Protein AF-A0A917RTL7-F1 (afdb_monomer)

Radius of gyration: 17.61 Å; Cα contacts (8 Å, |Δi|>4): 617; chains: 1; bounding box: 47×46×52 Å

Sequence (247 aa):
MTESRIKNHADDENEIHDLAEFRDAGHNVVTPVARFAPEVAGIVVDAFTQIVRTAKAARAANTPDAEGIVRAQTFEEGDVYLLETPFEGFFADRYLMDFYDAAERGICSRMHLHTGLRFVRMMTGPDTHIRVGALSPFIVTDIPGVTPFRPALFTDDLPDTPPGVHRTRYNLIVPPCSFVDMQIPRGVSHQFNAVGPNAVIDSVHPEESLEILREGMAGYKMMAQTVFLARELPDAATCTDLVPGDS

Nearest PDB structures (foldseek):
  3kmh-assembly1_B  TM=4.799E-01  e=2.554E-05  Escherichia coli O157:H7
  3kmh-assembly1_A  TM=4.722E-01  e=3.052E-05  Escherichia coli O157:H7
  5rab-assembly2_B  TM=4.054E-01  e=1.938E+00  Homo sapiens
  6i50-assembly1_A  TM=2.072E-01  e=3.069E-01  Spodoptera frugiperda
  3nru-assembly12_L  TM=1.816E-01  e=3.069E-01  Homo sapiens

Structure (mmCIF, N/CA/C/O backbone):
data_AF-A0A917RTL7-F1
#
_entry.id   AF-A0A917RTL7-F1
#
loop_
_atom_site.group_PDB
_atom_site.id
_atom_site.type_symbol
_atom_site.label_atom_id
_atom_site.label_alt_id
_atom_site.label_comp_id
_atom_site.label_asym_id
_atom_site.label_entity_id
_atom_site.label_seq_id
_atom_site.pdbx_PDB_ins_code
_atom_site.Cartn_x
_atom_site.Cartn_y
_atom_site.Cartn_z
_atom_site.occupancy
_atom_site.B_iso_or_equiv
_atom_site.auth_seq_id
_atom_site.auth_comp_id
_atom_site.auth_asym_id
_atom_site.auth_atom_id
_atom_site.pdbx_PDB_model_num
ATOM 1 N N . MET A 1 1 ? 28.006 5.591 11.929 1.00 40.00 1 MET A N 1
ATOM 2 C CA . MET A 1 1 ? 27.755 6.278 10.647 1.00 40.00 1 MET A CA 1
ATOM 3 C C . MET A 1 1 ? 26.315 6.737 10.703 1.00 40.00 1 MET A C 1
ATOM 5 O O . MET A 1 1 ? 25.461 5.890 10.910 1.00 40.00 1 MET A O 1
ATOM 9 N N . THR A 1 2 ? 26.046 8.040 10.668 1.00 49.91 2 THR A N 1
ATOM 10 C CA . THR A 1 2 ? 24.675 8.537 10.495 1.00 49.91 2 THR A CA 1
ATOM 11 C C . THR A 1 2 ? 24.230 8.134 9.097 1.00 49.91 2 THR A C 1
ATOM 13 O O . THR A 1 2 ? 24.882 8.519 8.128 1.00 49.91 2 THR A O 1
ATOM 16 N N . GLU A 1 3 ? 23.201 7.294 8.997 1.00 63.03 3 GLU A N 1
ATOM 17 C CA . GLU A 1 3 ? 22.600 6.959 7.706 1.00 63.03 3 GLU A CA 1
ATOM 18 C C . GLU A 1 3 ? 22.181 8.240 6.978 1.00 63.03 3 GLU A C 1
ATOM 20 O O . GLU A 1 3 ? 21.731 9.200 7.607 1.00 63.03 3 GLU A O 1
ATOM 25 N N . SER A 1 4 ? 22.354 8.272 5.656 1.00 77.94 4 SER A N 1
ATOM 26 C CA . SER A 1 4 ? 21.949 9.418 4.847 1.00 77.94 4 SER A CA 1
ATOM 27 C C . SER A 1 4 ? 20.430 9.581 4.864 1.00 77.94 4 SER A C 1
ATOM 29 O O . SER A 1 4 ? 19.686 8.593 4.847 1.00 77.94 4 SER A O 1
ATOM 31 N N . ARG A 1 5 ? 19.983 10.840 4.873 1.00 86.56 5 ARG A N 1
ATOM 32 C CA . ARG A 1 5 ? 18.583 11.209 4.645 1.00 86.56 5 ARG A CA 1
ATOM 33 C C . ARG A 1 5 ? 18.119 10.712 3.285 1.00 86.56 5 ARG A C 1
ATOM 35 O O . ARG A 1 5 ? 18.918 10.662 2.349 1.00 86.56 5 ARG A O 1
ATOM 42 N N . ILE A 1 6 ? 16.850 10.335 3.210 1.00 90.19 6 ILE A N 1
ATOM 43 C CA . ILE A 1 6 ? 16.200 10.028 1.936 1.00 90.19 6 ILE A CA 1
ATOM 44 C C . ILE A 1 6 ? 15.575 11.305 1.376 1.00 90.19 6 ILE A C 1
ATOM 46 O O . ILE A 1 6 ? 15.705 11.554 0.184 1.00 90.19 6 ILE A O 1
ATOM 50 N N . LYS A 1 7 ? 14.955 12.148 2.207 1.00 91.25 7 LYS A N 1
ATOM 51 C CA . LYS A 1 7 ? 14.356 13.395 1.721 1.00 91.25 7 LYS A CA 1
ATOM 52 C C . LYS A 1 7 ? 15.401 14.475 1.503 1.00 91.25 7 LYS A C 1
ATOM 54 O O . LYS A 1 7 ? 16.294 14.683 2.330 1.00 91.25 7 LYS A O 1
ATOM 59 N N . ASN A 1 8 ? 15.229 15.218 0.419 1.00 90.69 8 ASN A N 1
ATOM 60 C CA . ASN A 1 8 ? 15.932 16.468 0.167 1.00 90.69 8 ASN A CA 1
ATOM 61 C C . ASN A 1 8 ? 15.346 17.595 1.028 1.00 90.69 8 ASN A C 1
ATOM 63 O O . ASN A 1 8 ? 16.092 18.429 1.552 1.00 90.69 8 ASN A O 1
ATOM 67 N N . HIS A 1 9 ? 14.024 17.586 1.224 1.00 89.50 9 HIS A N 1
ATOM 68 C CA . HIS A 1 9 ? 13.299 18.568 2.024 1.00 89.50 9 HIS A CA 1
ATOM 69 C C . HIS A 1 9 ? 12.369 17.856 3.009 1.00 89.50 9 HIS A C 1
ATOM 71 O O . HIS A 1 9 ? 11.433 17.168 2.623 1.00 89.50 9 HIS A O 1
ATOM 77 N N . ALA A 1 10 ? 12.641 18.018 4.306 1.00 87.25 10 ALA A N 1
ATOM 78 C CA . ALA A 1 10 ? 12.046 17.189 5.355 1.00 87.25 10 ALA A CA 1
ATOM 79 C C . ALA A 1 10 ? 10.506 17.175 5.360 1.00 87.25 10 ALA A C 1
ATOM 81 O O . ALA A 1 10 ? 9.906 16.131 5.585 1.00 87.25 10 ALA A O 1
ATOM 82 N N . ASP A 1 11 ? 9.876 18.317 5.088 1.00 87.69 11 ASP A N 1
ATOM 83 C CA . ASP A 1 11 ? 8.422 18.490 5.159 1.00 87.69 11 ASP A CA 1
ATOM 84 C C . ASP A 1 11 ? 7.710 18.418 3.795 1.00 87.69 11 ASP A C 1
ATOM 86 O O . ASP A 1 11 ? 6.505 18.662 3.735 1.00 87.69 11 ASP A O 1
ATOM 90 N N . ASP A 1 12 ? 8.411 18.104 2.700 1.00 89.56 12 ASP A N 1
ATOM 91 C CA . ASP A 1 12 ? 7.802 18.076 1.365 1.00 89.56 12 ASP A CA 1
ATOM 92 C C . ASP A 1 12 ? 6.857 16.875 1.216 1.00 89.56 12 ASP A C 1
ATOM 94 O O . ASP A 1 12 ? 7.289 15.733 1.085 1.00 89.56 12 ASP A O 1
ATOM 98 N N . GLU A 1 13 ? 5.550 17.120 1.169 1.00 86.06 13 GLU A N 1
ATOM 99 C CA . GLU A 1 13 ? 4.525 16.067 1.038 1.00 86.06 13 GLU A CA 1
ATOM 100 C C . GLU A 1 13 ? 4.461 15.439 -0.366 1.00 86.06 13 GLU A C 1
ATOM 102 O O . GLU A 1 13 ? 3.814 14.416 -0.565 1.00 86.06 13 GLU A O 1
ATOM 107 N N . ASN A 1 14 ? 5.135 16.043 -1.350 1.00 89.81 14 ASN A N 1
ATOM 108 C CA . ASN A 1 14 ? 5.137 15.599 -2.745 1.00 89.81 14 ASN A CA 1
ATOM 109 C C . ASN A 1 14 ? 6.550 15.606 -3.353 1.00 89.81 14 ASN A C 1
ATOM 111 O O . ASN A 1 14 ? 6.747 16.024 -4.495 1.00 89.81 14 ASN A O 1
ATOM 115 N N . GLU A 1 15 ? 7.551 15.192 -2.572 1.00 92.81 15 GLU A N 1
ATOM 116 C CA . GLU A 1 15 ? 8.924 15.061 -3.065 1.00 92.81 15 GLU A CA 1
ATOM 117 C C . GLU A 1 15 ? 9.009 13.951 -4.123 1.00 92.81 15 GLU A C 1
ATOM 119 O O . GLU A 1 15 ? 8.470 12.860 -3.934 1.00 92.81 15 GLU A O 1
ATOM 124 N N . ILE A 1 16 ? 9.695 14.227 -5.235 1.00 93.06 16 ILE A N 1
ATOM 125 C CA . ILE A 1 16 ? 9.867 13.285 -6.345 1.00 93.06 16 ILE A CA 1
ATOM 126 C C . ILE A 1 16 ? 11.359 13.047 -6.559 1.00 93.06 16 ILE A C 1
ATOM 128 O O . ILE A 1 16 ? 12.117 13.994 -6.777 1.00 93.06 16 ILE A O 1
ATOM 132 N N . HIS A 1 17 ? 11.779 11.786 -6.519 1.00 93.31 17 HIS A N 1
ATOM 133 C CA . HIS A 1 17 ? 13.147 11.377 -6.839 1.00 93.31 17 HIS A CA 1
ATOM 134 C C . HIS A 1 17 ? 13.286 10.982 -8.304 1.00 93.31 17 HIS A C 1
ATOM 136 O O 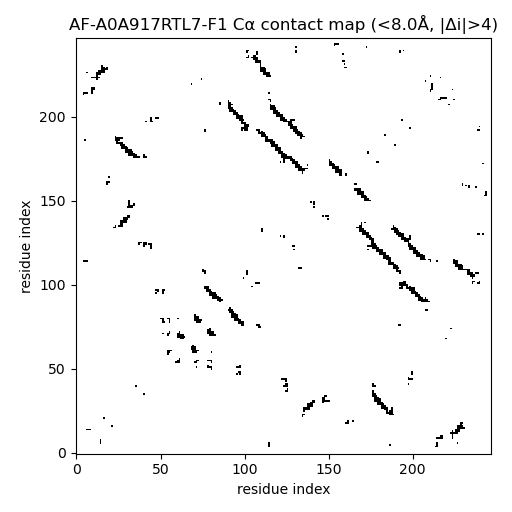. HIS A 1 17 ? 12.317 10.604 -8.964 1.00 93.31 17 HIS A O 1
ATOM 142 N N . ASP A 1 18 ? 14.514 11.066 -8.818 1.00 91.44 18 ASP A N 1
ATOM 143 C CA . ASP A 1 18 ? 14.805 10.636 -10.181 1.00 91.44 18 ASP A CA 1
ATOM 144 C C . ASP A 1 18 ? 14.734 9.109 -10.296 1.00 91.44 18 ASP A C 1
ATOM 146 O O . ASP A 1 18 ? 15.606 8.372 -9.828 1.00 91.44 18 ASP A O 1
ATOM 150 N N . LEU A 1 19 ? 13.692 8.640 -10.977 1.00 92.38 19 LEU A N 1
ATOM 151 C CA . LEU A 1 19 ? 13.470 7.236 -11.286 1.00 92.38 19 LEU A CA 1
ATOM 152 C C . LEU A 1 19 ? 14.636 6.597 -12.053 1.00 92.38 19 LEU A C 1
ATOM 154 O O . LEU A 1 19 ? 14.889 5.402 -11.884 1.00 92.38 19 LEU A O 1
ATOM 158 N N . ALA A 1 20 ? 15.344 7.353 -12.898 1.00 91.19 20 ALA A N 1
ATOM 159 C CA . ALA A 1 20 ? 16.443 6.827 -13.702 1.00 91.19 20 ALA A CA 1
ATOM 160 C C . ALA A 1 20 ? 17.616 6.364 -12.824 1.00 91.19 20 ALA A C 1
ATOM 162 O O . ALA A 1 20 ? 18.215 5.317 -13.087 1.00 91.19 20 ALA A O 1
ATOM 163 N N . GLU A 1 21 ? 17.900 7.102 -11.753 1.00 90.25 21 GLU A N 1
ATOM 164 C CA . GLU A 1 21 ? 19.038 6.860 -10.864 1.00 90.25 21 GLU A CA 1
ATOM 165 C C . GLU A 1 21 ? 18.664 6.071 -9.606 1.00 90.25 21 GLU A C 1
ATOM 167 O O . GLU A 1 21 ? 19.512 5.371 -9.045 1.00 90.25 21 GLU A O 1
ATOM 172 N N . PHE A 1 22 ? 17.397 6.129 -9.186 1.00 93.19 22 PHE A N 1
ATOM 173 C CA . PHE A 1 22 ? 16.922 5.464 -7.978 1.00 93.19 22 PHE A CA 1
ATOM 174 C C . PHE A 1 22 ? 17.163 3.948 -8.016 1.00 93.19 22 PHE A C 1
ATOM 176 O O . PHE A 1 22 ? 17.064 3.309 -9.065 1.00 93.19 22 PHE A O 1
ATOM 183 N N . ARG A 1 23 ? 17.453 3.343 -6.863 1.00 93.25 23 ARG A N 1
ATOM 184 C CA . ARG A 1 23 ? 17.536 1.889 -6.685 1.00 93.25 23 ARG A CA 1
ATOM 185 C C . ARG A 1 23 ? 16.991 1.525 -5.316 1.00 93.25 23 ARG A C 1
ATOM 187 O O . ARG A 1 23 ? 17.353 2.169 -4.336 1.00 93.25 23 ARG A O 1
ATOM 194 N N . ASP A 1 24 ? 16.195 0.462 -5.260 1.00 95.56 24 ASP A N 1
ATOM 195 C CA . ASP A 1 24 ? 15.748 -0.087 -3.984 1.00 95.56 24 ASP A CA 1
ATOM 196 C C . ASP A 1 24 ? 16.951 -0.492 -3.126 1.00 95.56 24 ASP A C 1
ATOM 198 O O . ASP A 1 24 ? 17.893 -1.131 -3.604 1.00 95.56 24 ASP A O 1
ATOM 202 N N . ALA A 1 25 ? 16.896 -0.155 -1.837 1.00 91.00 25 ALA A N 1
ATOM 203 C CA . ALA A 1 25 ? 17.913 -0.548 -0.860 1.00 91.00 25 ALA A CA 1
ATOM 204 C C . ALA A 1 25 ? 17.816 -2.030 -0.435 1.00 91.00 25 ALA A C 1
ATOM 206 O O . ALA A 1 25 ? 18.662 -2.525 0.310 1.00 91.00 25 ALA A O 1
ATOM 207 N N . GLY A 1 26 ? 16.782 -2.741 -0.887 1.00 95.12 26 GLY A N 1
ATOM 208 C CA . GLY A 1 26 ? 16.482 -4.111 -0.497 1.00 95.12 26 GLY A CA 1
ATOM 209 C C . GLY A 1 26 ? 15.298 -4.670 -1.275 1.00 95.12 26 GLY A C 1
ATOM 210 O O . GLY A 1 26 ? 15.042 -4.261 -2.402 1.00 95.12 26 GLY A O 1
ATOM 211 N N . HIS A 1 27 ? 14.586 -5.610 -0.660 1.00 98.12 27 HIS A N 1
ATOM 212 C CA . HIS A 1 27 ? 13.445 -6.288 -1.265 1.00 98.12 27 HIS A CA 1
ATOM 213 C C . HIS A 1 27 ? 12.261 -6.281 -0.309 1.00 98.12 27 HIS A C 1
ATOM 215 O O . HIS A 1 27 ? 12.422 -6.494 0.894 1.00 98.12 27 HIS A O 1
ATOM 221 N N . ASN A 1 28 ? 11.067 -6.112 -0.865 1.00 98.44 28 ASN A N 1
ATOM 222 C CA . ASN A 1 28 ? 9.826 -6.328 -0.137 1.00 98.44 28 ASN A CA 1
ATOM 223 C C . ASN A 1 28 ? 9.672 -7.814 0.215 1.00 98.44 28 ASN A C 1
ATOM 225 O O . ASN A 1 28 ? 9.870 -8.681 -0.644 1.00 98.44 28 ASN A O 1
ATOM 229 N N . VAL A 1 29 ? 9.299 -8.110 1.462 1.00 98.50 29 VAL A N 1
ATOM 230 C CA . VAL A 1 29 ? 9.086 -9.486 1.940 1.00 98.50 29 VAL A CA 1
ATOM 231 C C . VAL A 1 29 ? 7.601 -9.718 2.160 1.00 98.50 29 VAL A C 1
ATOM 233 O O . VAL A 1 29 ? 6.975 -8.995 2.929 1.00 98.50 29 VAL A O 1
ATOM 236 N N . VAL A 1 30 ? 7.041 -10.734 1.510 1.00 98.62 30 VAL A N 1
ATOM 237 C CA . VAL A 1 30 ? 5.597 -10.975 1.452 1.00 98.62 30 VAL A CA 1
ATOM 238 C C . VAL A 1 30 ? 5.254 -12.351 2.004 1.00 98.62 30 VAL A C 1
ATOM 240 O O . VAL A 1 30 ? 5.842 -13.352 1.602 1.00 98.62 30 VAL A O 1
ATOM 243 N N . THR A 1 31 ? 4.275 -12.408 2.904 1.00 98.56 31 THR A N 1
ATOM 244 C CA . THR A 1 31 ? 3.776 -13.644 3.515 1.00 98.56 31 THR A CA 1
ATOM 245 C C . THR A 1 31 ? 2.280 -13.797 3.227 1.00 98.56 31 THR A C 1
ATOM 247 O O . THR A 1 31 ? 1.484 -12.990 3.704 1.00 98.56 31 THR A O 1
ATOM 250 N N . PRO A 1 32 ? 1.853 -14.819 2.467 1.00 97.81 32 PRO A N 1
ATOM 251 C CA . PRO A 1 32 ? 0.441 -15.156 2.321 1.00 97.81 32 PRO A CA 1
ATOM 252 C C . PRO A 1 32 ? -0.070 -15.759 3.635 1.00 97.81 32 PRO A C 1
ATOM 254 O O . PRO A 1 32 ? 0.403 -16.809 4.064 1.00 97.81 32 PRO A O 1
ATOM 257 N N . VAL A 1 33 ? -1.010 -15.086 4.300 1.00 98.00 33 VAL A N 1
ATOM 258 C CA . VAL A 1 33 ? -1.412 -15.420 5.679 1.00 98.00 33 VAL A CA 1
ATOM 259 C C . VAL A 1 33 ? -2.671 -16.266 5.713 1.00 98.00 33 VAL 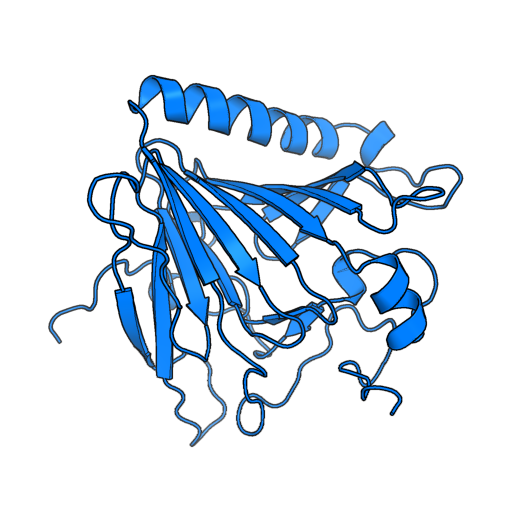A C 1
ATOM 261 O O . VAL A 1 33 ? -2.724 -17.274 6.414 1.00 98.00 33 VAL A O 1
ATOM 264 N N . ALA A 1 34 ? -3.704 -15.855 4.980 1.00 97.62 34 ALA A N 1
ATOM 265 C CA . ALA A 1 34 ? -5.011 -16.490 5.077 1.00 97.62 34 ALA A CA 1
ATOM 266 C C . ALA A 1 34 ? -5.807 -16.366 3.782 1.00 97.62 34 ALA A C 1
ATOM 268 O O . ALA A 1 34 ? -5.685 -15.384 3.053 1.00 97.62 34 ALA A O 1
ATOM 269 N N . ARG A 1 35 ? -6.665 -17.357 3.532 1.00 97.56 35 ARG A N 1
ATOM 270 C CA . ARG A 1 35 ? -7.698 -17.312 2.499 1.00 97.56 35 ARG A CA 1
ATOM 271 C C . ARG A 1 35 ? -9.024 -17.710 3.124 1.00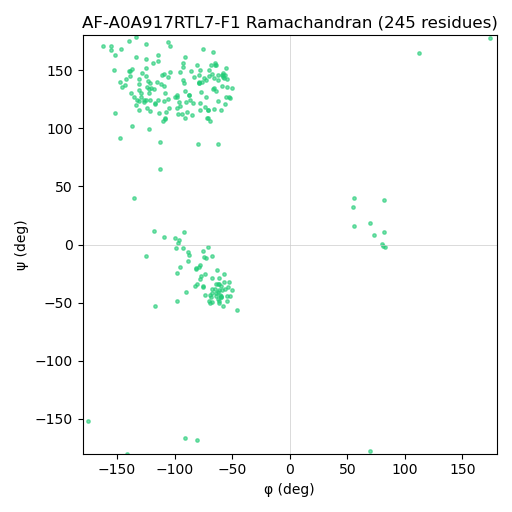 97.56 35 ARG A C 1
ATOM 273 O O . ARG A 1 35 ? -9.097 -18.721 3.820 1.00 97.56 35 ARG A O 1
ATOM 280 N N . PHE A 1 36 ? -10.052 -16.913 2.886 1.00 98.19 36 PHE A N 1
ATOM 281 C CA . PHE A 1 36 ? -11.349 -17.054 3.532 1.00 98.19 36 PHE A CA 1
ATOM 282 C C . PHE A 1 36 ? -12.431 -17.435 2.528 1.00 98.19 36 PHE A C 1
ATOM 284 O O . PHE A 1 36 ? -12.288 -17.257 1.317 1.00 98.19 36 PHE A O 1
ATOM 291 N N . ALA A 1 37 ? -13.550 -17.931 3.055 1.00 98.31 37 ALA A N 1
ATOM 292 C CA . ALA A 1 37 ? -14.788 -17.957 2.292 1.00 98.31 37 ALA A CA 1
ATOM 293 C C . ALA A 1 37 ? -15.212 -16.511 1.946 1.00 98.31 37 ALA A C 1
ATOM 295 O O . ALA A 1 37 ? -15.008 -15.622 2.778 1.00 98.31 37 ALA A O 1
ATOM 296 N N . PRO A 1 38 ? -15.825 -16.268 0.770 1.00 98.38 38 PRO A N 1
ATOM 297 C CA . PRO A 1 38 ? -16.203 -14.922 0.332 1.00 98.38 38 PRO A CA 1
ATOM 298 C C . PRO A 1 38 ? -17.025 -14.124 1.349 1.00 98.38 38 PRO A C 1
ATOM 300 O O . PRO A 1 38 ? -16.711 -12.969 1.610 1.00 98.38 38 PRO A O 1
ATOM 303 N N . GLU A 1 39 ? -18.017 -14.755 1.979 1.00 98.25 39 GLU A N 1
ATOM 304 C CA . GLU A 1 39 ? -18.860 -14.117 2.999 1.00 98.25 39 GLU A CA 1
ATOM 305 C C . GLU A 1 39 ? -18.044 -13.628 4.205 1.00 98.25 39 GLU A C 1
ATOM 307 O O . GLU A 1 39 ? -18.219 -12.504 4.665 1.00 98.25 39 GLU A O 1
ATOM 312 N N . VAL A 1 40 ? -17.096 -14.442 4.679 1.00 98.50 40 VAL A N 1
ATOM 313 C CA . VAL A 1 40 ? -16.233 -14.084 5.813 1.00 98.50 40 VAL A CA 1
ATOM 314 C C . VAL A 1 40 ? -15.285 -12.951 5.431 1.00 98.50 40 VAL A C 1
ATOM 316 O O . VAL A 1 40 ? -15.135 -12.004 6.198 1.00 98.50 40 VAL A O 1
ATOM 319 N N . ALA A 1 41 ? -14.664 -13.029 4.250 1.00 98.44 41 ALA A N 1
ATOM 320 C CA . ALA A 1 41 ? -13.783 -11.969 3.767 1.00 98.44 41 ALA A CA 1
ATOM 321 C C . ALA A 1 41 ? -14.528 -10.634 3.642 1.00 98.44 41 ALA A C 1
ATOM 323 O O . ALA A 1 41 ? -14.021 -9.618 4.110 1.00 98.44 41 ALA A O 1
ATOM 324 N N . GLY A 1 42 ? -15.737 -10.659 3.069 1.00 98.38 42 GLY A N 1
ATOM 325 C CA . GLY A 1 42 ? -16.600 -9.486 2.936 1.00 98.38 42 GLY A CA 1
ATOM 326 C C . GLY A 1 42 ? -16.908 -8.858 4.291 1.00 98.38 42 GLY A C 1
ATOM 327 O O . GLY A 1 42 ? -16.582 -7.699 4.499 1.00 98.38 42 GLY A O 1
ATOM 328 N N . ILE A 1 43 ? -17.404 -9.644 5.255 1.00 98.50 43 ILE A N 1
ATOM 329 C CA . ILE A 1 43 ? -17.714 -9.149 6.609 1.00 98.50 43 ILE A CA 1
ATOM 330 C C . ILE A 1 43 ? -16.505 -8.471 7.260 1.00 98.50 43 ILE A C 1
ATOM 332 O O . ILE A 1 43 ? -16.649 -7.424 7.891 1.00 98.50 43 ILE A O 1
ATOM 336 N N . VAL A 1 44 ? -15.317 -9.073 7.147 1.00 98.19 44 VAL A N 1
ATOM 337 C CA . VAL A 1 44 ? -14.124 -8.504 7.778 1.00 98.19 44 VAL A CA 1
ATOM 338 C C . VAL A 1 44 ? -13.710 -7.212 7.081 1.00 98.19 44 VAL A C 1
ATOM 340 O O . VAL A 1 44 ? -13.532 -6.203 7.760 1.00 98.19 44 VAL A O 1
ATOM 343 N N . VAL A 1 45 ? -13.596 -7.212 5.752 1.00 98.38 45 VAL A N 1
ATOM 344 C CA . VAL A 1 45 ? -13.217 -6.011 4.993 1.00 98.38 45 VAL A CA 1
ATOM 345 C C . VAL A 1 45 ? -14.224 -4.886 5.219 1.00 98.38 45 VAL A C 1
ATOM 347 O O . VAL A 1 45 ? -13.812 -3.776 5.543 1.00 98.38 45 VAL A O 1
ATOM 350 N N . ASP A 1 46 ? -15.524 -5.171 5.174 1.00 98.31 46 ASP A N 1
ATOM 351 C CA . ASP A 1 46 ? -16.587 -4.195 5.433 1.00 98.31 46 ASP A CA 1
ATOM 352 C C . ASP A 1 46 ? -16.478 -3.580 6.831 1.00 98.31 46 ASP A C 1
ATOM 354 O O . ASP A 1 46 ? -16.665 -2.377 7.009 1.00 98.31 46 ASP A O 1
ATOM 358 N N . ALA A 1 47 ? -16.125 -4.376 7.844 1.00 98.44 47 ALA A N 1
ATOM 359 C CA . ALA A 1 47 ? -15.953 -3.862 9.197 1.00 98.44 47 ALA A CA 1
ATOM 360 C C . ALA A 1 47 ? -14.792 -2.857 9.287 1.00 98.44 47 ALA A C 1
ATOM 362 O O . ALA A 1 47 ? -14.933 -1.817 9.934 1.00 98.44 47 ALA A O 1
ATOM 363 N N . PHE A 1 48 ? -13.660 -3.132 8.630 1.00 98.44 48 PHE A N 1
ATOM 364 C CA . PHE A 1 48 ? -12.518 -2.214 8.619 1.00 98.44 48 PHE A CA 1
ATOM 365 C C . PHE A 1 48 ? -12.765 -0.981 7.736 1.00 98.44 48 PHE A C 1
ATOM 367 O O . PHE A 1 48 ? -12.493 0.138 8.175 1.00 98.44 48 PHE A O 1
ATOM 374 N N . THR A 1 49 ? -13.329 -1.147 6.536 1.00 98.00 49 THR A N 1
ATOM 375 C CA . THR A 1 49 ? -13.669 -0.017 5.650 1.00 98.00 49 THR A CA 1
ATOM 376 C C . THR A 1 49 ? -14.693 0.907 6.308 1.00 98.00 49 THR A C 1
ATOM 378 O O . THR A 1 49 ? -14.547 2.130 6.270 1.00 98.00 49 THR A O 1
ATOM 381 N N . GLN A 1 50 ? -15.678 0.360 7.027 1.00 98.19 50 GLN A N 1
ATOM 382 C CA . GLN A 1 50 ? -16.664 1.161 7.750 1.00 98.19 50 GLN A CA 1
ATOM 383 C C . GLN A 1 50 ? -16.031 2.032 8.844 1.00 98.19 50 GLN A C 1
ATOM 385 O O . GLN A 1 50 ? -16.510 3.147 9.064 1.00 98.19 50 GLN A O 1
ATOM 390 N N . ILE A 1 51 ? -14.961 1.583 9.512 1.00 98.25 51 ILE A N 1
ATOM 391 C CA . ILE A 1 51 ? -14.226 2.415 10.482 1.00 98.25 51 ILE A CA 1
ATOM 392 C C . ILE A 1 51 ? -13.645 3.640 9.775 1.00 98.25 51 ILE A C 1
ATOM 394 O O . ILE A 1 51 ? -13.882 4.767 10.216 1.00 98.25 51 ILE A O 1
ATOM 398 N N . VAL A 1 52 ? -12.950 3.429 8.656 1.00 98.38 52 VAL A N 1
ATOM 399 C CA . VAL A 1 52 ? -12.328 4.503 7.870 1.00 98.38 52 VAL A CA 1
ATOM 400 C C . VAL A 1 52 ? -13.383 5.479 7.352 1.00 98.38 52 VAL A C 1
ATOM 402 O O . VAL A 1 52 ? -13.271 6.685 7.573 1.00 98.38 52 VAL A O 1
ATOM 405 N N . ARG A 1 53 ? -14.466 4.979 6.751 1.00 97.88 53 ARG A N 1
ATOM 406 C CA . ARG A 1 53 ? -15.565 5.811 6.231 1.00 97.88 53 ARG A CA 1
ATOM 407 C C . ARG A 1 53 ? -16.270 6.598 7.332 1.00 97.88 53 ARG A C 1
ATOM 409 O O . ARG A 1 53 ? -16.578 7.777 7.161 1.00 97.88 53 ARG A O 1
ATOM 416 N N . THR A 1 54 ? -16.496 5.972 8.488 1.00 98.38 54 THR A N 1
ATOM 417 C CA . THR A 1 54 ? -17.091 6.647 9.652 1.00 98.38 54 THR A CA 1
ATOM 418 C C . THR A 1 54 ? -16.171 7.749 10.161 1.00 98.38 54 THR A C 1
ATOM 420 O O . THR A 1 54 ? -16.639 8.859 10.416 1.00 98.38 54 THR A O 1
ATOM 423 N N . ALA A 1 55 ? -14.867 7.482 10.262 1.00 97.44 55 ALA A N 1
ATOM 424 C CA . ALA A 1 55 ? -13.884 8.495 10.621 1.00 97.44 55 ALA A CA 1
ATOM 425 C C . ALA A 1 55 ? -13.882 9.644 9.605 1.00 97.44 55 ALA A C 1
ATOM 427 O O . ALA A 1 55 ? -13.954 10.806 10.001 1.00 97.44 55 ALA A O 1
ATOM 428 N N . LYS A 1 56 ? -13.917 9.338 8.305 1.00 96.88 56 LYS A N 1
ATOM 429 C CA . LYS A 1 56 ? -13.959 10.340 7.238 1.00 96.88 56 LYS A CA 1
ATOM 430 C C . LYS A 1 56 ? -15.179 11.255 7.322 1.00 96.88 56 LYS A C 1
ATOM 432 O O . LYS A 1 56 ? -15.056 12.449 7.071 1.00 96.88 56 LYS A O 1
ATOM 437 N N . ALA A 1 57 ? -16.329 10.739 7.746 1.00 97.56 57 ALA A N 1
ATOM 438 C CA . ALA A 1 57 ? -17.539 11.535 7.957 1.00 97.56 57 ALA A CA 1
ATOM 439 C C . ALA A 1 57 ? -17.574 12.273 9.313 1.00 97.56 57 ALA A C 1
ATOM 441 O O . ALA A 1 57 ? -18.327 13.236 9.486 1.00 97.56 57 ALA A O 1
ATOM 442 N N . ALA A 1 58 ? -16.795 11.833 10.304 1.00 97.69 58 ALA A N 1
ATOM 443 C CA . ALA A 1 58 ? -16.867 12.344 11.666 1.00 97.69 58 ALA A CA 1
ATOM 444 C C . ALA A 1 58 ? -15.993 13.588 11.869 1.00 97.69 58 ALA A C 1
ATOM 446 O O . ALA A 1 58 ? -14.769 13.553 11.733 1.00 97.69 58 ALA A O 1
ATOM 447 N N . ARG A 1 59 ? -16.598 14.685 12.344 1.00 96.69 59 ARG A N 1
ATOM 448 C CA . ARG A 1 59 ? -15.859 15.905 12.724 1.00 96.69 59 ARG A CA 1
ATOM 449 C C . ARG A 1 59 ? -14.728 15.626 13.720 1.00 96.69 59 ARG A C 1
ATOM 451 O O . ARG A 1 59 ? -13.681 16.254 13.624 1.00 96.69 59 ARG A O 1
ATOM 458 N N . ALA A 1 60 ? -14.939 14.691 14.647 1.00 95.06 60 ALA A N 1
ATOM 459 C CA . ALA A 1 60 ? -13.959 14.329 15.668 1.00 95.06 60 ALA A CA 1
ATOM 460 C C . ALA A 1 60 ? -12.650 13.765 15.088 1.00 95.06 60 ALA A C 1
ATOM 462 O O . ALA A 1 60 ? -11.609 13.942 15.703 1.00 95.06 60 ALA A O 1
ATOM 463 N N . ALA A 1 61 ? -12.688 13.123 13.916 1.00 95.56 61 ALA A N 1
ATOM 464 C CA . ALA A 1 61 ? -11.491 12.599 13.259 1.00 95.56 61 ALA A CA 1
ATOM 465 C C . ALA A 1 61 ? -10.911 13.560 12.204 1.00 95.56 61 ALA A C 1
ATOM 467 O O . ALA A 1 61 ? -9.738 13.451 11.866 1.00 95.56 61 ALA A O 1
ATOM 468 N N . ASN A 1 62 ? -11.708 14.519 11.716 1.00 94.75 62 ASN A N 1
ATOM 469 C CA . ASN A 1 62 ? -11.304 15.524 10.722 1.00 94.75 62 ASN A CA 1
ATOM 470 C C . ASN A 1 62 ? -10.878 16.873 11.335 1.00 94.75 62 ASN A C 1
ATOM 472 O O . ASN A 1 62 ? -10.636 17.834 10.608 1.00 94.75 62 ASN A O 1
ATOM 476 N N . THR A 1 63 ? -10.840 16.987 12.664 1.00 93.56 63 THR A N 1
ATOM 477 C CA . THR A 1 63 ? -10.364 18.191 13.361 1.00 93.56 63 THR A CA 1
ATOM 478 C C . THR A 1 63 ? -9.053 17.852 14.067 1.00 93.56 63 THR A C 1
ATOM 480 O O . THR A 1 63 ? -8.992 16.774 14.658 1.00 93.56 63 THR A O 1
ATOM 483 N N . PRO A 1 64 ? -8.039 18.738 14.041 1.00 91.94 64 PRO A N 1
ATOM 484 C CA . PRO A 1 64 ? -6.823 18.545 14.821 1.00 91.94 64 PRO A CA 1
ATOM 485 C C . PRO A 1 64 ? -7.134 18.335 16.307 1.00 91.94 64 PRO A C 1
ATOM 487 O O . PRO A 1 64 ? -7.960 19.060 16.874 1.00 91.94 64 PRO A O 1
ATOM 490 N N . ASP A 1 65 ? -6.481 17.359 16.929 1.00 89.25 65 ASP A N 1
ATOM 491 C CA . ASP A 1 65 ? -6.543 17.147 18.375 1.00 89.25 65 ASP A CA 1
ATOM 492 C C . ASP A 1 65 ? -5.606 18.102 19.148 1.00 89.25 65 ASP A C 1
ATOM 494 O O . ASP A 1 65 ? -5.110 19.095 18.608 1.00 89.25 65 ASP A O 1
ATOM 498 N N . ALA A 1 66 ? -5.393 17.842 20.443 1.00 87.56 66 ALA A N 1
ATOM 499 C CA . ALA A 1 66 ? -4.542 18.672 21.301 1.00 87.56 66 ALA A CA 1
ATOM 500 C C . ALA A 1 66 ? -3.068 18.704 20.855 1.00 87.56 66 ALA A C 1
ATOM 502 O O . ALA A 1 66 ? -2.352 19.646 21.194 1.00 87.56 66 ALA A O 1
ATOM 503 N N . GLU A 1 67 ? -2.633 17.704 20.090 1.00 83.69 67 GLU A N 1
ATOM 504 C CA . GLU A 1 67 ? -1.288 17.589 19.525 1.00 83.69 67 GLU A CA 1
ATOM 505 C C . GLU A 1 67 ? -1.241 18.093 18.073 1.00 83.69 67 GLU A C 1
ATOM 507 O O . GLU A 1 67 ? -0.186 18.100 17.440 1.00 83.69 67 GLU A O 1
ATOM 512 N N . GLY A 1 68 ? -2.374 18.577 17.550 1.00 87.31 68 GLY A N 1
ATOM 513 C CA . GLY A 1 68 ? -2.507 19.071 16.184 1.00 87.31 68 GLY A CA 1
ATOM 514 C C . GLY A 1 68 ? -2.728 17.966 15.150 1.00 87.31 68 GLY A C 1
ATOM 515 O O . GLY A 1 68 ? -2.663 18.246 13.952 1.00 87.31 68 GLY A O 1
ATOM 516 N N . ILE A 1 69 ? -3.003 16.732 15.577 1.00 88.25 69 ILE A N 1
ATOM 517 C CA . ILE A 1 69 ? -3.083 15.570 14.692 1.00 88.25 69 ILE A CA 1
ATOM 518 C C . ILE A 1 69 ? -4.496 15.438 14.126 1.00 88.25 69 ILE A C 1
ATOM 520 O O . ILE A 1 69 ? -5.486 15.415 14.859 1.00 88.25 69 ILE A O 1
ATOM 524 N N . VAL A 1 70 ? -4.592 15.322 12.800 1.00 91.69 70 VAL A N 1
ATOM 525 C CA . VAL A 1 70 ? -5.834 14.979 12.096 1.00 91.69 70 VAL A CA 1
ATOM 526 C C . VAL A 1 70 ? -5.812 13.488 11.781 1.00 91.69 70 VAL A C 1
ATOM 528 O O . VAL A 1 70 ? -4.942 13.002 11.055 1.00 91.69 70 VAL A O 1
ATOM 531 N N . ARG A 1 71 ? -6.770 12.744 12.340 1.00 93.88 71 ARG A N 1
ATOM 532 C CA . ARG A 1 71 ? -6.785 11.279 12.240 1.00 93.88 71 ARG A CA 1
ATOM 533 C C . ARG A 1 71 ? -7.347 10.767 10.921 1.00 93.88 71 ARG A C 1
ATOM 535 O O . ARG A 1 71 ? -6.896 9.732 10.449 1.00 93.88 71 ARG A O 1
ATOM 542 N N . ALA A 1 72 ? -8.330 11.455 10.349 1.00 95.44 72 ALA A N 1
ATOM 543 C CA . ALA A 1 72 ? -8.880 11.128 9.039 1.00 95.44 72 ALA A CA 1
ATOM 544 C C . ALA A 1 72 ? -8.101 11.872 7.944 1.00 95.44 72 ALA A C 1
ATOM 546 O O . ALA A 1 72 ? -8.154 13.099 7.868 1.00 95.44 72 ALA A O 1
ATOM 547 N N . GLN A 1 73 ? -7.391 11.137 7.092 1.00 92.75 73 GLN A N 1
ATOM 548 C CA . GLN A 1 73 ? -6.551 11.678 6.016 1.00 92.75 73 GLN A CA 1
ATOM 549 C C . GLN A 1 73 ? -6.962 11.083 4.659 1.00 92.75 73 GLN A C 1
ATOM 551 O O . GLN A 1 73 ? -7.820 10.202 4.596 1.00 92.75 73 GLN A O 1
ATOM 556 N N . THR A 1 74 ? -6.397 11.599 3.568 1.00 93.38 74 THR A N 1
ATOM 557 C CA . THR A 1 74 ? -6.563 11.041 2.215 1.00 93.38 74 THR A CA 1
ATOM 558 C C . THR A 1 74 ? -5.192 10.859 1.599 1.00 93.38 74 THR A C 1
ATOM 560 O O . THR A 1 74 ? -4.393 11.795 1.587 1.00 93.38 74 THR A O 1
ATOM 563 N N . PHE A 1 75 ? -4.936 9.649 1.122 1.00 92.81 75 PHE A N 1
ATOM 564 C CA . PHE A 1 75 ? -3.736 9.267 0.390 1.00 92.81 75 PHE A CA 1
ATOM 565 C C . PHE A 1 75 ? -4.101 9.103 -1.090 1.00 92.81 75 PHE A C 1
ATOM 567 O O . PHE A 1 75 ? -5.275 9.196 -1.461 1.00 92.81 75 PHE A O 1
ATOM 574 N N . GLU A 1 76 ? -3.115 8.867 -1.957 1.00 92.06 76 GLU A N 1
ATOM 575 C CA . GLU A 1 76 ? -3.421 8.611 -3.369 1.00 92.06 76 GLU A CA 1
ATOM 576 C C . GLU A 1 76 ? -4.232 7.336 -3.537 1.00 92.06 76 GLU A C 1
ATOM 578 O O . GLU A 1 76 ? -5.088 7.276 -4.406 1.00 92.06 76 GLU A O 1
ATOM 583 N N . GLU A 1 77 ? -3.980 6.341 -2.701 1.00 93.19 77 GLU A N 1
ATOM 584 C CA . GLU A 1 77 ? -4.560 5.010 -2.732 1.00 93.19 77 GLU A CA 1
ATOM 585 C C . GLU A 1 77 ? -5.979 4.939 -2.165 1.00 93.19 77 GLU A C 1
ATOM 587 O O . GLU A 1 77 ? -6.752 4.078 -2.581 1.00 93.19 77 GLU A O 1
ATOM 592 N N . GLY A 1 78 ? -6.320 5.803 -1.208 1.00 96.06 78 GLY A N 1
ATOM 593 C CA . GLY A 1 78 ? -7.520 5.629 -0.401 1.00 96.06 78 GLY A CA 1
ATOM 594 C C . GLY A 1 78 ? -7.666 6.631 0.738 1.00 96.06 78 GLY A C 1
ATOM 595 O O . GLY A 1 78 ? -6.800 7.474 0.990 1.00 96.06 78 GLY A O 1
ATOM 596 N N . ASP A 1 79 ? -8.774 6.514 1.460 1.00 97.56 79 ASP A N 1
ATOM 597 C CA . ASP A 1 79 ? -8.980 7.250 2.704 1.00 97.56 79 ASP A CA 1
ATOM 598 C C . ASP A 1 79 ? -8.318 6.520 3.869 1.00 97.56 79 ASP A C 1
ATOM 600 O O . ASP A 1 79 ? -8.310 5.292 3.929 1.00 97.56 79 ASP A O 1
ATOM 604 N N . VAL A 1 80 ? -7.770 7.284 4.812 1.00 96.31 80 VAL A N 1
ATOM 605 C CA . VAL A 1 80 ? -6.972 6.759 5.923 1.00 96.31 80 VAL A CA 1
ATOM 606 C C . VAL A 1 80 ? -7.571 7.180 7.252 1.00 96.31 80 VAL A C 1
ATOM 608 O O . VAL A 1 80 ? -7.999 8.324 7.424 1.00 96.31 80 VAL A O 1
ATOM 611 N N . TYR A 1 81 ? -7.551 6.267 8.217 1.00 97.00 81 TYR A N 1
ATOM 612 C CA . TYR A 1 81 ? -7.805 6.566 9.616 1.00 97.00 81 TYR A CA 1
ATOM 613 C C . TYR A 1 81 ? -6.641 6.122 10.501 1.00 97.00 81 TYR A C 1
ATOM 615 O O . TYR A 1 81 ? -6.356 4.930 10.625 1.00 97.00 81 TYR A O 1
ATOM 623 N N . LEU A 1 82 ? -6.009 7.092 11.160 1.00 95.06 82 LEU A N 1
ATOM 624 C CA . LEU A 1 82 ? -4.990 6.880 12.182 1.00 95.06 82 LEU A CA 1
ATOM 625 C C . LEU A 1 82 ? -5.619 6.282 13.447 1.00 95.06 82 LEU A C 1
ATOM 627 O O . LEU A 1 82 ? -6.305 6.977 14.210 1.00 95.06 82 LEU A O 1
ATOM 631 N N . LEU A 1 83 ? -5.364 4.990 13.664 1.00 94.31 83 LEU A N 1
ATOM 632 C CA . LEU A 1 83 ? -5.817 4.260 14.843 1.00 94.31 83 LEU A CA 1
ATOM 633 C C . LEU A 1 83 ? -5.057 4.723 16.079 1.00 94.31 83 LEU A C 1
ATOM 635 O O . LEU A 1 83 ? -5.680 5.036 17.091 1.00 94.31 83 LEU A O 1
ATOM 639 N N . GLU A 1 84 ? -3.732 4.798 15.987 1.00 90.81 84 GLU A N 1
ATOM 640 C CA . GLU A 1 84 ? -2.894 5.135 17.131 1.00 90.81 84 GLU A CA 1
ATOM 641 C C . GLU A 1 84 ? -1.654 5.918 16.722 1.00 90.81 84 GLU A C 1
ATOM 643 O O . GLU A 1 84 ? -1.036 5.607 15.704 1.00 90.81 84 GLU A O 1
ATOM 648 N N . THR A 1 85 ? -1.308 6.916 17.531 1.00 89.31 85 THR A N 1
ATOM 649 C CA . THR A 1 85 ? -0.081 7.708 17.397 1.00 89.31 85 THR A CA 1
ATOM 650 C C . THR A 1 85 ? 1.042 7.076 18.220 1.00 89.31 85 THR A C 1
ATOM 652 O O . THR A 1 85 ? 0.776 6.306 19.146 1.00 89.31 85 THR A O 1
ATOM 655 N N . PRO A 1 86 ? 2.315 7.402 17.950 1.00 87.44 86 PRO A N 1
ATOM 656 C CA . PRO A 1 86 ? 3.392 7.006 18.847 1.00 87.44 86 PRO A CA 1
ATOM 657 C C . PRO A 1 86 ? 3.156 7.563 20.262 1.00 87.44 86 PRO A C 1
ATOM 659 O O . PRO A 1 86 ? 2.673 8.684 20.424 1.00 87.44 86 PRO A O 1
ATOM 662 N N . PHE A 1 87 ? 3.521 6.799 21.291 1.00 86.69 87 PHE A N 1
ATOM 663 C CA . PHE A 1 87 ? 3.411 7.196 22.700 1.00 86.69 87 PHE A CA 1
ATOM 664 C C . PHE A 1 87 ? 4.641 6.746 23.504 1.00 86.69 87 PHE A C 1
ATOM 666 O O . PHE A 1 87 ? 5.547 6.093 22.985 1.00 86.69 87 PHE A O 1
ATOM 673 N N . GLU A 1 88 ? 4.726 7.120 24.785 1.00 86.69 88 GLU A N 1
ATOM 674 C CA . GLU A 1 88 ? 5.898 6.808 25.611 1.00 86.69 88 GLU A CA 1
ATOM 675 C C . GLU A 1 88 ? 6.180 5.294 25.655 1.00 86.69 88 GLU A C 1
ATOM 677 O O . GLU A 1 88 ? 5.349 4.491 26.077 1.00 86.69 88 GLU A O 1
ATOM 682 N N . GLY A 1 89 ? 7.378 4.907 25.208 1.00 87.88 89 GLY A N 1
ATOM 683 C CA . GLY A 1 89 ? 7.796 3.507 25.121 1.00 87.88 89 GLY A CA 1
ATOM 684 C C . GLY A 1 89 ? 7.324 2.762 23.865 1.00 87.88 89 GLY A C 1
ATOM 685 O O . GLY A 1 89 ? 7.724 1.612 23.684 1.00 87.88 89 GLY A O 1
ATOM 686 N N . PHE A 1 90 ? 6.543 3.393 22.979 1.00 87.06 90 PHE A N 1
ATOM 687 C CA . PHE A 1 90 ? 6.061 2.804 21.727 1.00 87.06 90 PHE A CA 1
ATOM 688 C C . PHE A 1 90 ? 6.158 3.804 20.564 1.00 87.06 90 PHE A C 1
ATOM 690 O O . PHE A 1 90 ? 5.351 4.712 20.409 1.00 87.06 90 PHE A O 1
ATOM 697 N N . PHE A 1 91 ? 7.182 3.633 19.732 1.00 85.75 91 PHE A N 1
ATOM 698 C CA . PHE A 1 91 ? 7.616 4.602 18.715 1.00 85.75 91 PHE A CA 1
ATOM 699 C C . PHE A 1 91 ? 6.980 4.390 17.330 1.00 85.75 91 PHE A C 1
ATOM 701 O O . PHE A 1 91 ? 7.427 4.990 16.351 1.00 85.75 91 PHE A O 1
ATOM 708 N N . ALA A 1 92 ? 5.963 3.530 17.258 1.00 89.44 92 ALA A N 1
ATOM 709 C CA . ALA A 1 92 ? 5.262 3.185 16.034 1.00 89.44 92 ALA A CA 1
ATOM 710 C C . ALA A 1 92 ? 3.857 3.778 16.024 1.00 89.44 92 ALA A C 1
ATOM 712 O O . ALA A 1 92 ? 3.201 3.825 17.066 1.00 89.44 92 ALA A O 1
ATOM 713 N N . ASP A 1 93 ? 3.387 4.152 14.843 1.00 91.00 93 ASP A N 1
ATOM 714 C CA . ASP A 1 93 ? 1.983 4.472 14.619 1.00 91.00 93 ASP A CA 1
ATOM 715 C C . ASP A 1 93 ? 1.266 3.331 13.887 1.00 91.00 93 ASP A C 1
ATOM 717 O O . ASP A 1 93 ? 1.886 2.344 13.456 1.00 91.00 93 ASP A O 1
ATOM 721 N N . ARG A 1 94 ? -0.061 3.433 13.799 1.00 94.12 94 ARG A N 1
ATOM 722 C CA . ARG A 1 94 ? -0.877 2.469 13.064 1.00 94.12 94 ARG A CA 1
ATOM 723 C C . ARG A 1 94 ? -2.075 3.134 12.417 1.00 94.12 94 ARG A C 1
ATOM 725 O O . ARG A 1 94 ? -2.821 3.849 13.087 1.00 94.12 94 ARG A O 1
ATOM 732 N N . TYR A 1 95 ? -2.355 2.794 11.166 1.00 95.50 95 TYR A N 1
ATOM 733 C CA . TYR A 1 95 ? -3.552 3.250 10.470 1.00 95.50 95 TYR A CA 1
ATOM 734 C C . TYR A 1 95 ? -4.281 2.130 9.732 1.00 95.50 95 TYR A C 1
ATOM 736 O O . TYR A 1 95 ? -3.718 1.085 9.406 1.00 95.50 95 TYR A O 1
ATOM 744 N N . LEU A 1 96 ? -5.546 2.405 9.419 1.00 98.00 96 LEU A N 1
ATOM 745 C CA . LEU A 1 96 ? -6.331 1.679 8.426 1.00 98.00 96 LEU A CA 1
ATOM 746 C C . LEU A 1 96 ? -6.487 2.533 7.176 1.00 98.00 96 LEU A C 1
ATOM 748 O O . LEU A 1 96 ? -6.659 3.745 7.294 1.00 98.00 96 LEU A O 1
ATOM 752 N N . MET A 1 97 ? -6.487 1.911 6.004 1.00 98.06 97 MET A N 1
ATOM 753 C CA . MET A 1 97 ? -6.805 2.589 4.750 1.00 98.06 97 MET A CA 1
ATOM 754 C C . MET A 1 97 ? -7.830 1.789 3.960 1.00 98.06 97 MET A C 1
ATOM 756 O O . MET A 1 97 ? -7.587 0.625 3.649 1.00 98.06 97 MET A O 1
ATOM 760 N N . ASP A 1 98 ? -8.946 2.434 3.636 1.00 98.38 98 ASP A N 1
ATOM 761 C CA . ASP A 1 98 ? -9.957 1.946 2.696 1.00 98.38 98 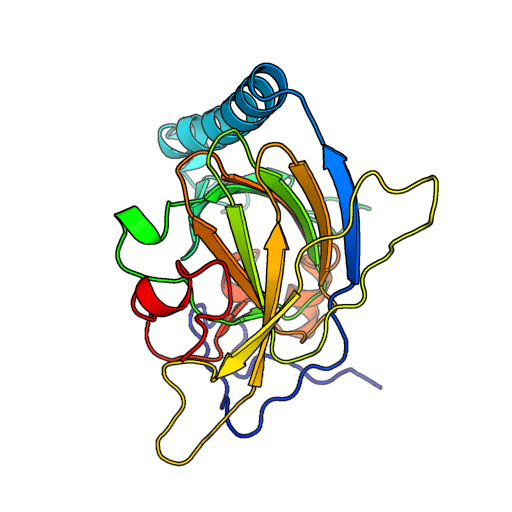ASP A CA 1
ATOM 762 C C . ASP A 1 98 ? -9.514 2.347 1.288 1.00 98.38 98 ASP A C 1
ATOM 764 O O . ASP A 1 98 ? -9.449 3.542 0.983 1.00 98.38 98 ASP A O 1
ATOM 768 N N . PHE A 1 99 ? -9.133 1.366 0.467 1.00 97.94 99 PHE A N 1
ATOM 769 C CA . PHE A 1 99 ? -8.644 1.643 -0.878 1.00 97.94 99 PHE A CA 1
ATOM 770 C C . PHE A 1 99 ? -9.768 2.137 -1.773 1.00 97.94 99 PHE A C 1
ATOM 772 O O . PHE A 1 99 ? -10.892 1.638 -1.751 1.00 97.94 99 PHE A O 1
ATOM 779 N N . TYR A 1 100 ? -9.409 3.043 -2.667 1.00 97.56 100 TYR A N 1
ATOM 780 C CA . TYR A 1 100 ? -10.221 3.294 -3.835 1.00 97.56 100 TYR A CA 1
ATOM 781 C C . TYR A 1 100 ? -9.989 2.223 -4.904 1.00 97.56 100 TYR A C 1
ATOM 783 O O . TYR A 1 100 ? -8.861 1.770 -5.108 1.00 97.56 100 TYR A O 1
ATOM 791 N N . ASP A 1 101 ? -11.041 1.885 -5.649 1.00 97.31 101 ASP A N 1
ATOM 792 C CA . ASP A 1 101 ? -10.923 1.049 -6.841 1.00 97.31 101 ASP A CA 1
ATOM 793 C C . ASP A 1 101 ? -10.226 1.839 -7.962 1.00 97.31 101 ASP A C 1
ATOM 795 O O . ASP A 1 101 ? -10.738 2.855 -8.447 1.00 97.31 101 ASP A O 1
ATOM 799 N N . ALA A 1 102 ? -9.042 1.385 -8.377 1.00 96.31 102 ALA A N 1
ATOM 800 C CA . ALA A 1 102 ? -8.274 2.024 -9.442 1.00 96.31 102 ALA A CA 1
ATOM 801 C C . ALA A 1 102 ? -9.038 2.018 -10.776 1.00 96.31 102 ALA A C 1
ATOM 803 O O . ALA A 1 102 ? -8.947 2.983 -11.538 1.00 96.31 102 ALA A O 1
ATOM 804 N N . ALA A 1 103 ? -9.833 0.975 -11.044 1.00 94.19 103 ALA A N 1
ATOM 805 C CA . ALA A 1 103 ? -10.637 0.892 -12.260 1.00 94.19 103 ALA A CA 1
ATOM 806 C C . ALA A 1 103 ? -11.757 1.943 -12.270 1.00 94.19 103 ALA A C 1
ATOM 808 O O . ALA A 1 103 ? -11.980 2.589 -13.292 1.00 94.19 103 ALA A O 1
ATOM 809 N N . GLU A 1 104 ? -12.424 2.158 -11.132 1.00 95.06 104 GLU A N 1
ATOM 810 C CA . GLU A 1 104 ? -13.458 3.192 -10.991 1.00 95.06 104 GLU A CA 1
ATOM 811 C C . GLU A 1 104 ? -12.863 4.603 -11.089 1.00 95.06 104 GLU A C 1
ATOM 813 O O . GLU A 1 104 ? -13.446 5.492 -11.712 1.00 95.06 104 GLU A O 1
ATOM 818 N N . ARG A 1 105 ? -11.675 4.809 -10.513 1.00 94.69 105 ARG A N 1
ATOM 819 C CA . ARG A 1 105 ? -10.978 6.101 -10.548 1.00 94.69 105 ARG A CA 1
ATOM 820 C C . ARG A 1 105 ? -10.371 6.449 -11.899 1.00 94.69 105 ARG A C 1
ATOM 822 O O . ARG A 1 105 ? -10.150 7.629 -12.163 1.00 94.69 105 ARG A O 1
ATOM 829 N N . GLY A 1 106 ? -10.055 5.450 -12.719 1.00 95.38 106 GLY A N 1
ATOM 830 C CA . GLY A 1 106 ? -9.352 5.636 -13.989 1.00 95.38 106 GLY A CA 1
ATOM 831 C C . GLY A 1 106 ? -7.863 5.973 -13.842 1.00 95.38 106 GLY A C 1
ATOM 832 O O . GLY A 1 106 ? -7.213 6.271 -14.839 1.00 95.38 106 GLY A O 1
ATOM 833 N N . ILE A 1 107 ? -7.307 5.902 -12.628 1.00 94.62 107 ILE A N 1
ATOM 834 C CA . ILE A 1 107 ? -5.897 6.192 -12.338 1.00 94.62 107 ILE A CA 1
ATOM 835 C C . ILE A 1 107 ? -5.312 5.201 -11.330 1.00 94.62 107 ILE A C 1
ATOM 837 O O . ILE A 1 107 ? -6.008 4.720 -10.435 1.00 94.62 107 ILE A O 1
ATOM 841 N N . CYS A 1 108 ? -4.013 4.948 -11.455 1.00 94.50 108 CYS A N 1
ATOM 842 C CA . CYS A 1 108 ? -3.205 4.227 -10.480 1.00 94.50 108 CYS A CA 1
ATOM 843 C C . CYS A 1 108 ? -2.540 5.205 -9.505 1.00 94.50 108 CYS A C 1
ATOM 845 O O . CYS A 1 108 ? -2.219 6.336 -9.872 1.00 94.50 108 CYS A O 1
ATOM 847 N N . SER A 1 109 ? -2.246 4.754 -8.289 1.00 93.94 109 SER A N 1
ATOM 848 C CA . SER A 1 109 ? -1.383 5.497 -7.362 1.00 93.94 109 SER A CA 1
ATOM 849 C C . SER A 1 109 ? 0.054 5.524 -7.862 1.00 93.94 109 SER A C 1
ATOM 851 O O . SER A 1 109 ? 0.484 4.613 -8.577 1.00 93.94 109 SER A O 1
ATOM 853 N N . ARG A 1 110 ? 0.843 6.527 -7.482 1.00 94.75 110 ARG A N 1
ATOM 854 C CA . ARG A 1 110 ? 2.249 6.597 -7.890 1.00 94.75 110 ARG A CA 1
ATOM 855 C C . ARG A 1 110 ? 3.099 5.598 -7.120 1.00 94.75 110 ARG A C 1
ATOM 857 O O . ARG A 1 110 ? 2.922 5.374 -5.924 1.00 94.75 110 ARG A O 1
ATOM 864 N N . MET A 1 111 ? 4.082 5.026 -7.812 1.00 95.06 111 MET A N 1
ATOM 865 C CA . MET A 1 111 ? 5.126 4.263 -7.141 1.00 95.06 111 MET A CA 1
ATOM 866 C C . MET A 1 111 ? 5.922 5.193 -6.229 1.00 95.06 111 MET A C 1
ATOM 868 O O . MET A 1 111 ? 6.338 6.278 -6.645 1.00 95.06 111 MET A O 1
ATOM 872 N N . HIS A 1 112 ? 6.129 4.765 -4.994 1.00 95.50 112 HIS A N 1
ATOM 873 C CA . HIS A 1 112 ? 6.781 5.565 -3.975 1.00 95.50 112 HIS A CA 1
ATOM 874 C C . HIS A 1 112 ? 7.591 4.688 -3.027 1.00 95.50 112 HIS A C 1
ATOM 876 O O . HIS A 1 112 ? 7.500 3.462 -3.040 1.00 95.50 112 HIS A O 1
ATOM 882 N N . LEU A 1 113 ? 8.416 5.330 -2.214 1.00 94.31 113 LEU A N 1
ATOM 883 C CA . LEU A 1 113 ? 9.093 4.723 -1.079 1.00 94.31 113 LEU A CA 1
ATOM 884 C C . LEU A 1 113 ? 8.766 5.517 0.184 1.00 94.31 113 LEU A C 1
ATOM 886 O O . LEU A 1 113 ? 8.422 6.701 0.122 1.00 94.31 113 LEU A O 1
ATOM 890 N N . HIS A 1 114 ? 8.943 4.864 1.327 1.00 91.62 114 HIS A N 1
ATOM 891 C CA . HIS A 1 114 ? 8.903 5.527 2.621 1.00 91.62 114 HIS A CA 1
ATOM 892 C C . HIS A 1 114 ? 10.306 5.719 3.189 1.00 91.62 114 HIS A C 1
ATOM 894 O O . HIS A 1 114 ? 11.229 4.925 2.948 1.00 91.62 114 HIS A O 1
ATOM 900 N N . THR A 1 115 ? 10.467 6.799 3.949 1.00 89.38 115 THR A N 1
ATOM 901 C CA . THR A 1 115 ? 11.734 7.148 4.596 1.00 89.38 115 THR A CA 1
ATOM 902 C C . THR A 1 115 ? 12.050 6.262 5.796 1.00 89.38 115 THR A C 1
ATOM 904 O O . THR A 1 115 ? 13.193 6.285 6.256 1.00 89.38 115 THR A O 1
ATOM 907 N N . GLY A 1 116 ? 11.098 5.454 6.261 1.00 89.44 116 GLY A N 1
ATOM 908 C CA . GLY A 1 116 ? 11.239 4.375 7.233 1.00 89.44 116 GLY A CA 1
ATOM 909 C C . GLY A 1 116 ? 10.535 3.098 6.783 1.00 89.44 116 GLY A C 1
ATOM 910 O O . GLY A 1 116 ? 9.967 3.017 5.693 1.00 89.44 116 GLY A O 1
ATOM 911 N N . LEU A 1 117 ? 10.641 2.057 7.607 1.00 92.12 117 LEU A N 1
ATOM 912 C CA . LEU A 1 117 ? 10.077 0.749 7.279 1.00 92.12 117 LEU A CA 1
ATOM 913 C C . LEU A 1 117 ? 8.571 0.691 7.565 1.00 92.12 117 LEU A C 1
ATOM 915 O O . LEU A 1 117 ? 8.056 1.411 8.425 1.00 92.12 117 LEU A O 1
ATOM 919 N N . ARG A 1 118 ? 7.863 -0.192 6.863 1.00 94.12 118 ARG A N 1
ATOM 920 C CA . ARG A 1 118 ? 6.430 -0.444 7.061 1.00 94.12 118 ARG A CA 1
ATOM 921 C C . ARG A 1 118 ? 6.158 -1.924 7.239 1.00 94.12 118 ARG A C 1
ATOM 923 O O . ARG A 1 118 ? 6.813 -2.772 6.631 1.00 94.12 118 ARG A O 1
ATOM 9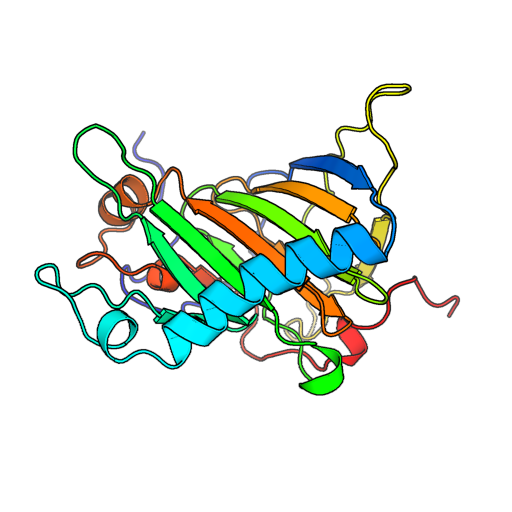30 N N . PHE A 1 119 ? 5.145 -2.218 8.038 1.00 96.50 119 PHE A N 1
ATOM 931 C CA . PHE A 1 119 ? 4.488 -3.514 8.040 1.00 96.50 119 PHE A CA 1
ATOM 932 C C . PHE A 1 119 ? 3.043 -3.306 7.610 1.00 96.50 119 PHE A C 1
ATOM 934 O O . PHE A 1 119 ? 2.315 -2.559 8.256 1.00 96.50 119 PHE A O 1
ATOM 941 N N . VAL A 1 120 ? 2.636 -3.965 6.534 1.00 97.44 120 VAL A N 1
ATOM 942 C CA . VAL A 1 120 ? 1.323 -3.779 5.920 1.00 97.44 120 VAL A CA 1
ATOM 943 C C . VAL A 1 120 ? 0.621 -5.122 5.829 1.00 97.44 120 VAL A C 1
ATOM 945 O O . VAL A 1 120 ? 1.141 -6.052 5.217 1.00 97.44 120 VAL A O 1
ATOM 948 N N . ARG A 1 121 ? -0.580 -5.224 6.390 1.00 98.62 121 ARG A N 1
ATOM 949 C CA . ARG A 1 121 ? -1.512 -6.315 6.113 1.00 98.62 121 ARG A CA 1
ATOM 950 C C . ARG A 1 121 ? -2.504 -5.859 5.059 1.00 98.62 121 ARG A C 1
ATOM 952 O O . ARG A 1 121 ? -3.344 -5.007 5.328 1.00 98.62 121 ARG A O 1
ATOM 959 N N . MET A 1 122 ? -2.421 -6.458 3.881 1.00 98.69 122 MET A N 1
ATOM 960 C CA . MET A 1 122 ? -3.368 -6.277 2.785 1.00 98.69 122 MET A CA 1
ATOM 961 C C . MET A 1 122 ? -4.512 -7.270 2.935 1.00 98.69 122 MET A C 1
ATOM 963 O O . MET A 1 122 ? -4.273 -8.470 3.085 1.00 98.69 122 MET A O 1
ATOM 967 N N . MET A 1 123 ? -5.744 -6.775 2.892 1.00 98.75 123 MET A N 1
ATOM 968 C CA . MET A 1 123 ? -6.955 -7.573 3.042 1.00 98.75 123 MET A CA 1
ATOM 969 C C . MET A 1 123 ? -7.880 -7.326 1.858 1.00 98.75 123 MET A C 1
ATOM 971 O O . MET A 1 123 ? -8.266 -6.190 1.586 1.00 98.75 123 MET A O 1
ATOM 975 N N . THR A 1 124 ? -8.252 -8.400 1.169 1.00 98.75 124 THR A N 1
ATOM 976 C CA . THR A 1 124 ? -9.180 -8.356 0.037 1.00 98.75 124 THR A CA 1
ATOM 977 C C . THR A 1 124 ? -10.461 -9.118 0.348 1.00 98.75 124 THR A C 1
ATOM 979 O O . THR A 1 124 ? -10.449 -10.201 0.942 1.00 98.75 124 THR A O 1
ATOM 982 N N . GLY A 1 125 ? -11.584 -8.553 -0.078 1.00 98.50 125 GLY A N 1
ATOM 983 C CA . GLY A 1 125 ? -12.894 -9.183 -0.073 1.00 98.50 125 GLY A CA 1
ATOM 984 C C . GLY A 1 125 ? -13.182 -9.916 -1.387 1.00 98.50 125 GLY A C 1
ATOM 985 O O . GLY A 1 125 ? -12.271 -10.153 -2.191 1.00 98.50 125 GLY A O 1
ATOM 986 N N . PRO A 1 126 ? -14.451 -10.292 -1.614 1.00 97.94 126 PRO A N 1
ATOM 987 C CA . PRO A 1 126 ? -14.902 -10.847 -2.885 1.00 97.94 126 PRO A CA 1
ATOM 988 C C . PRO A 1 126 ? -14.600 -9.913 -4.059 1.00 97.94 126 PRO A C 1
ATOM 990 O O . PRO A 1 126 ? -14.642 -8.687 -3.916 1.00 97.94 126 PRO A O 1
ATOM 993 N N . ASP A 1 127 ? -14.290 -10.520 -5.206 1.00 96.06 127 ASP A N 1
ATOM 994 C CA . ASP A 1 127 ? -14.094 -9.859 -6.504 1.00 96.06 127 ASP A CA 1
ATOM 995 C C . ASP A 1 127 ? -13.035 -8.744 -6.529 1.00 96.06 127 ASP A C 1
ATOM 997 O O . ASP A 1 127 ? -12.979 -7.965 -7.475 1.00 96.06 127 ASP A O 1
ATOM 1001 N N . THR A 1 128 ? -12.169 -8.677 -5.512 1.00 98.19 128 THR A N 1
ATOM 1002 C CA . THR A 1 128 ? -11.169 -7.614 -5.370 1.00 98.19 128 THR A CA 1
ATOM 1003 C C . THR A 1 128 ? -9.760 -8.177 -5.307 1.00 98.19 128 THR A C 1
ATOM 1005 O O . THR A 1 128 ? -9.486 -9.116 -4.562 1.00 98.19 128 THR A O 1
ATOM 1008 N N . HIS A 1 129 ? -8.849 -7.580 -6.064 1.00 98.12 129 HIS A N 1
ATOM 1009 C CA . HIS A 1 129 ? -7.418 -7.864 -6.007 1.00 98.12 129 HIS A CA 1
ATOM 1010 C C . HIS A 1 129 ? -6.667 -6.633 -5.509 1.00 98.12 129 HIS A C 1
ATOM 1012 O O . HIS A 1 129 ? -7.145 -5.511 -5.659 1.00 98.12 129 HIS A O 1
ATOM 1018 N N . ILE A 1 130 ? -5.464 -6.832 -4.974 1.00 98.44 130 ILE A N 1
ATOM 1019 C CA . ILE A 1 130 ? -4.491 -5.742 -4.832 1.00 98.44 130 ILE A CA 1
ATOM 1020 C C . ILE A 1 130 ? -3.279 -6.097 -5.684 1.00 98.44 130 ILE A C 1
ATOM 1022 O O . ILE A 1 130 ? -2.650 -7.140 -5.483 1.00 98.44 130 ILE A O 1
ATOM 1026 N N . ARG A 1 131 ? -2.953 -5.234 -6.644 1.00 97.94 131 ARG A N 1
ATOM 1027 C CA . ARG A 1 131 ? -1.710 -5.300 -7.408 1.00 97.94 131 ARG A CA 1
ATOM 1028 C C . ARG A 1 131 ? -0.651 -4.478 -6.686 1.00 97.94 131 ARG A C 1
ATOM 1030 O O . ARG A 1 131 ? -0.831 -3.280 -6.474 1.00 97.94 131 ARG A O 1
ATOM 1037 N N . VAL A 1 132 ? 0.454 -5.131 -6.343 1.00 98.25 132 VAL A N 1
ATOM 1038 C CA . VAL A 1 132 ? 1.623 -4.502 -5.727 1.00 98.25 132 VAL A CA 1
ATOM 1039 C C . VAL A 1 132 ? 2.747 -4.426 -6.752 1.00 98.25 132 VAL A C 1
ATOM 1041 O O . VAL A 1 132 ? 3.249 -5.463 -7.181 1.00 98.25 132 VAL A O 1
ATOM 1044 N N . GLY A 1 133 ? 3.136 -3.218 -7.151 1.00 97.25 133 GLY A N 1
ATOM 1045 C CA . GLY A 1 133 ? 4.303 -2.967 -8.003 1.00 97.25 133 GLY A CA 1
ATOM 1046 C C . GLY A 1 133 ? 5.543 -2.620 -7.175 1.00 97.25 133 GLY A C 1
ATOM 1047 O O . GLY A 1 133 ? 5.402 -2.004 -6.128 1.00 97.25 133 GLY A O 1
ATOM 1048 N N . ALA A 1 134 ? 6.744 -2.977 -7.631 1.00 97.69 134 ALA A N 1
ATOM 1049 C CA . ALA A 1 134 ? 8.029 -2.580 -7.037 1.00 97.69 134 ALA A CA 1
ATOM 1050 C C . ALA A 1 134 ? 9.150 -2.535 -8.095 1.00 97.69 134 ALA A C 1
ATOM 1052 O O . ALA A 1 134 ? 9.013 -3.121 -9.173 1.00 97.69 134 ALA A O 1
ATOM 1053 N N . LEU A 1 135 ? 10.275 -1.875 -7.796 1.00 97.56 135 LEU A N 1
ATOM 1054 C CA . LEU A 1 135 ? 11.470 -1.858 -8.662 1.00 97.56 135 LEU A CA 1
ATOM 1055 C C . LEU A 1 135 ? 12.444 -3.013 -8.405 1.00 97.56 135 LEU A C 1
ATOM 1057 O O . LEU A 1 135 ? 13.408 -3.192 -9.154 1.00 97.56 135 LEU A O 1
ATOM 1061 N N . SER A 1 136 ? 12.187 -3.815 -7.377 1.00 97.88 136 SER A N 1
ATOM 1062 C CA . SER A 1 136 ? 12.956 -5.001 -7.019 1.00 97.88 136 SER A CA 1
ATOM 1063 C C . SER A 1 136 ? 12.053 -6.238 -6.932 1.00 97.88 136 SER A C 1
ATOM 1065 O O . SER A 1 136 ? 10.863 -6.125 -6.629 1.00 97.88 136 SER A O 1
ATOM 1067 N N . PRO A 1 137 ? 12.596 -7.446 -7.182 1.00 98.00 137 PRO A N 1
ATOM 1068 C CA . PRO A 1 137 ? 11.855 -8.687 -6.986 1.00 98.00 137 PRO A CA 1
ATOM 1069 C C . PRO A 1 137 ? 11.340 -8.837 -5.550 1.00 98.00 137 PRO A C 1
ATOM 1071 O O . PRO A 1 137 ? 12.059 -8.532 -4.599 1.00 98.00 137 PRO A O 1
ATOM 1074 N N . PHE A 1 138 ? 10.141 -9.398 -5.390 1.00 98.50 138 PHE A N 1
ATOM 1075 C CA . PHE A 1 138 ? 9.594 -9.749 -4.078 1.00 98.50 138 PHE A CA 1
ATOM 1076 C C . PHE A 1 138 ? 10.243 -11.018 -3.516 1.00 98.50 138 PHE A C 1
ATOM 1078 O O . PHE A 1 138 ? 10.414 -12.012 -4.226 1.00 98.50 138 PHE A O 1
ATOM 1085 N N . ILE A 1 139 ? 10.518 -11.023 -2.212 1.00 98.38 139 ILE A N 1
ATOM 1086 C CA . ILE A 1 139 ? 10.824 -12.243 -1.463 1.00 98.38 139 ILE A CA 1
ATOM 1087 C C . ILE A 1 139 ? 9.508 -12.776 -0.905 1.00 98.38 139 ILE A C 1
ATOM 1089 O O . ILE A 1 139 ? 8.941 -12.198 0.017 1.00 98.38 139 ILE A O 1
ATOM 1093 N N . VAL A 1 140 ? 9.016 -13.885 -1.452 1.00 98.06 140 VAL A N 1
ATOM 1094 C CA . VAL A 1 140 ? 7.780 -14.512 -0.968 1.00 98.06 140 VAL A CA 1
ATOM 1095 C C . VAL A 1 140 ? 8.116 -15.623 0.021 1.00 98.06 140 VAL A C 1
ATOM 1097 O O . VAL A 1 140 ? 8.775 -16.604 -0.329 1.00 98.06 140 VAL A O 1
ATOM 1100 N N . THR A 1 141 ? 7.645 -15.482 1.256 1.00 96.81 141 THR A N 1
ATOM 1101 C CA . THR A 1 141 ? 7.717 -16.516 2.288 1.00 96.81 141 THR A CA 1
ATOM 1102 C C . THR A 1 141 ? 6.610 -17.537 2.047 1.00 96.81 141 THR A C 1
ATOM 1104 O O . THR A 1 141 ? 5.520 -17.420 2.592 1.00 96.81 141 THR A O 1
ATOM 1107 N N . ASP A 1 142 ? 6.893 -18.529 1.204 1.00 92.81 142 ASP A N 1
ATOM 1108 C CA . ASP A 1 142 ? 6.018 -19.674 0.933 1.00 92.81 142 ASP A CA 1
ATOM 1109 C C . ASP A 1 142 ? 6.613 -20.934 1.576 1.00 92.81 142 ASP A C 1
ATOM 1111 O O . ASP A 1 142 ? 7.655 -21.438 1.150 1.00 92.81 142 ASP A O 1
ATOM 1115 N N . ILE A 1 143 ? 5.981 -21.406 2.651 1.00 93.62 143 ILE A N 1
ATOM 1116 C CA . ILE A 1 143 ? 6.401 -22.575 3.423 1.00 93.62 143 ILE A CA 1
ATOM 1117 C C . ILE A 1 143 ? 5.407 -23.711 3.140 1.00 93.62 143 ILE A C 1
ATOM 1119 O O . ILE A 1 143 ? 4.276 -23.669 3.641 1.00 93.62 143 ILE A O 1
ATOM 1123 N N . PRO A 1 144 ? 5.811 -24.757 2.390 1.00 91.62 144 PRO A N 1
ATOM 1124 C CA . PRO A 1 144 ? 4.931 -25.867 2.041 1.00 91.62 144 PRO A CA 1
ATOM 1125 C C . PRO A 1 144 ? 4.249 -26.493 3.262 1.00 91.62 144 PRO A C 1
ATOM 1127 O O . PRO A 1 144 ? 4.907 -26.894 4.222 1.00 91.62 144 PRO A O 1
ATOM 1130 N N . GLY A 1 145 ? 2.919 -26.589 3.213 1.00 92.19 145 GLY A N 1
ATOM 1131 C CA . GLY A 1 145 ? 2.099 -27.138 4.297 1.00 92.19 145 GLY A CA 1
ATOM 1132 C C . GLY A 1 145 ? 1.806 -26.170 5.450 1.00 92.19 145 GLY A C 1
ATOM 1133 O O . GLY A 1 145 ? 1.088 -26.557 6.369 1.00 92.19 145 GLY A O 1
ATOM 1134 N N . VAL A 1 146 ? 2.319 -24.935 5.406 1.00 94.38 146 VAL A N 1
ATOM 1135 C CA . VAL A 1 146 ? 2.053 -23.886 6.406 1.00 94.38 146 VAL A CA 1
ATOM 1136 C C . VAL A 1 146 ? 1.327 -22.704 5.771 1.00 94.38 146 VAL A C 1
ATOM 1138 O O . VAL A 1 146 ? 0.266 -22.313 6.253 1.00 94.38 146 VAL A O 1
ATOM 1141 N N . THR A 1 147 ? 1.861 -22.143 4.685 1.00 95.38 147 THR A N 1
ATOM 1142 C CA . THR A 1 147 ? 1.221 -21.024 3.984 1.00 95.38 147 THR A CA 1
ATOM 1143 C C . THR A 1 147 ? 0.079 -21.507 3.083 1.00 95.38 147 THR A C 1
ATOM 1145 O O . THR A 1 147 ? 0.210 -22.533 2.413 1.00 95.38 147 THR A O 1
ATOM 1148 N N . PRO A 1 148 ? -1.062 -20.793 3.041 1.00 95.38 148 PRO A N 1
ATOM 1149 C CA . PRO A 1 148 ? -2.283 -21.293 2.409 1.00 95.38 148 PRO A CA 1
ATOM 1150 C C . PRO A 1 148 ? -2.304 -21.180 0.879 1.00 95.38 148 PRO A C 1
ATOM 1152 O O . PRO A 1 148 ? -3.120 -21.834 0.231 1.00 95.38 148 PRO A O 1
ATOM 1155 N N . PHE A 1 149 ? -1.469 -20.325 0.288 1.00 95.44 149 PHE A N 1
ATOM 1156 C CA . PHE A 1 149 ? -1.371 -20.131 -1.160 1.00 95.44 149 PHE A CA 1
ATOM 1157 C C . PHE A 1 149 ? -0.062 -19.427 -1.519 1.00 95.44 149 PHE A C 1
ATOM 1159 O O . PHE A 1 149 ? 0.619 -18.897 -0.647 1.00 95.44 149 PHE A O 1
ATOM 1166 N N . ARG A 1 150 ? 0.245 -19.366 -2.817 1.00 95.00 150 ARG A N 1
ATOM 1167 C CA . ARG A 1 150 ? 1.343 -18.571 -3.368 1.00 95.00 150 ARG A CA 1
ATOM 1168 C C . ARG A 1 150 ? 0.779 -17.454 -4.258 1.00 95.00 150 ARG A C 1
ATOM 1170 O O . ARG A 1 150 ? 0.026 -17.775 -5.178 1.00 95.00 150 ARG A O 1
ATOM 1177 N N . PRO A 1 151 ? 1.104 -16.173 -4.003 1.00 95.44 151 PRO A N 1
ATOM 1178 C CA . PRO A 1 151 ? 0.720 -15.063 -4.874 1.00 95.44 151 PRO A CA 1
ATOM 1179 C C . PRO A 1 151 ? 1.246 -15.228 -6.305 1.00 95.44 151 PRO A C 1
ATOM 1181 O O . PRO A 1 151 ? 2.339 -15.767 -6.511 1.00 95.44 151 PRO A O 1
ATOM 1184 N N . ALA A 1 152 ? 0.488 -14.733 -7.285 1.00 96.62 152 ALA A N 1
ATOM 1185 C CA . ALA A 1 152 ? 0.971 -14.635 -8.658 1.00 96.62 152 ALA A CA 1
ATOM 1186 C C . ALA A 1 152 ? 2.003 -13.504 -8.769 1.00 96.62 152 ALA A C 1
ATOM 1188 O O . ALA A 1 152 ? 1.861 -12.460 -8.130 1.00 96.62 152 ALA A O 1
ATOM 1189 N N . LEU A 1 153 ? 3.039 -13.734 -9.574 1.00 96.94 153 LEU A N 1
ATOM 1190 C CA . LEU A 1 153 ? 4.154 -12.820 -9.797 1.00 96.94 153 LEU A CA 1
ATOM 1191 C C . LEU A 1 153 ? 4.379 -12.671 -11.298 1.00 96.94 153 LEU A C 1
ATOM 1193 O O . LEU A 1 153 ? 4.367 -13.672 -12.015 1.00 96.94 153 LEU A O 1
ATOM 1197 N N . PHE A 1 154 ? 4.639 -11.455 -11.757 1.00 96.81 154 PHE A N 1
ATOM 1198 C CA . PHE A 1 154 ? 5.060 -11.190 -13.132 1.00 96.81 154 PHE A CA 1
ATOM 1199 C C . PHE A 1 154 ? 5.854 -9.888 -13.211 1.00 96.81 154 PHE A C 1
ATOM 1201 O O . PHE A 1 154 ? 5.931 -9.128 -12.245 1.00 96.81 154 PHE A O 1
ATOM 1208 N N . THR A 1 155 ? 6.456 -9.629 -14.364 1.00 96.94 155 THR A N 1
ATOM 1209 C CA . THR A 1 155 ? 7.176 -8.386 -14.643 1.00 96.94 155 THR A CA 1
ATOM 1210 C C . THR A 1 155 ? 6.619 -7.730 -15.889 1.00 96.94 155 THR A C 1
ATOM 1212 O O . THR A 1 155 ? 6.264 -8.431 -16.834 1.00 96.94 155 THR A O 1
ATOM 1215 N N . ASP A 1 156 ? 6.598 -6.408 -15.903 1.00 95.31 156 ASP A N 1
ATOM 1216 C CA . ASP A 1 156 ? 6.292 -5.594 -17.075 1.00 95.31 156 ASP A CA 1
ATOM 1217 C C . ASP A 1 156 ? 7.198 -4.356 -17.115 1.00 95.31 156 ASP A C 1
ATOM 1219 O O . ASP A 1 156 ? 8.069 -4.175 -16.254 1.00 95.31 156 ASP A O 1
ATOM 1223 N N . ASP A 1 157 ? 7.023 -3.522 -18.136 1.00 93.38 157 ASP A N 1
ATOM 1224 C CA . ASP A 1 157 ? 7.654 -2.209 -18.175 1.00 93.38 157 ASP A CA 1
ATOM 1225 C C . ASP A 1 157 ? 6.887 -1.253 -17.257 1.00 93.38 157 ASP A C 1
ATOM 1227 O O . ASP A 1 157 ? 5.658 -1.160 -17.302 1.00 93.38 157 ASP A O 1
ATOM 1231 N N . LEU A 1 158 ? 7.619 -0.538 -16.403 1.00 92.56 158 LEU A N 1
ATOM 1232 C CA . LEU A 1 158 ? 7.052 0.526 -15.586 1.00 92.56 158 LEU A CA 1
ATOM 1233 C C . LEU A 1 158 ? 6.509 1.626 -16.521 1.00 92.56 158 LEU A C 1
ATOM 1235 O O . LEU A 1 158 ? 7.283 2.140 -17.334 1.00 92.56 158 LEU A O 1
ATOM 1239 N N . PRO A 1 159 ? 5.218 1.999 -16.425 1.00 89.19 159 PRO A N 1
ATOM 1240 C CA . PRO A 1 159 ? 4.662 3.098 -17.208 1.00 89.19 159 PRO A CA 1
ATOM 1241 C C . PRO A 1 159 ? 5.264 4.446 -16.795 1.00 89.19 159 PRO A C 1
ATOM 1243 O O . PRO A 1 159 ? 5.871 4.577 -15.731 1.00 89.19 159 PRO A O 1
ATOM 1246 N N . ASP A 1 160 ? 5.053 5.455 -17.640 1.00 83.50 160 ASP A N 1
ATOM 1247 C CA . ASP A 1 160 ? 5.346 6.866 -17.352 1.00 83.50 160 ASP A CA 1
ATOM 1248 C C . ASP A 1 160 ? 6.797 7.144 -16.923 1.00 83.50 160 ASP A C 1
ATOM 1250 O O . ASP A 1 160 ? 7.095 8.065 -16.156 1.00 83.50 160 ASP A O 1
ATOM 1254 N N . THR A 1 161 ? 7.734 6.352 -17.451 1.00 88.94 161 THR A N 1
ATOM 1255 C CA . THR A 1 161 ? 9.164 6.601 -17.293 1.00 88.94 161 THR A CA 1
ATOM 1256 C C . THR A 1 161 ? 9.598 7.835 -18.098 1.00 88.94 161 THR A C 1
ATOM 1258 O O . THR A 1 161 ? 9.032 8.138 -19.154 1.00 88.94 161 THR A O 1
ATOM 1261 N N . PRO A 1 162 ? 10.638 8.566 -17.646 1.00 88.44 162 PRO A N 1
ATOM 1262 C CA . PRO A 1 162 ? 11.212 9.654 -18.431 1.00 88.44 162 PRO A CA 1
ATOM 1263 C C . PRO A 1 162 ? 11.650 9.197 -19.837 1.00 88.44 162 PRO A C 1
ATOM 1265 O O . PRO A 1 162 ? 12.043 8.040 -20.011 1.00 88.44 162 PRO A O 1
ATOM 1268 N N . PRO A 1 163 ? 11.661 10.091 -20.848 1.00 87.88 163 PRO A N 1
ATOM 1269 C CA . PRO A 1 163 ? 12.069 9.734 -22.204 1.00 87.88 163 PRO A CA 1
ATOM 1270 C C . PRO A 1 163 ? 13.436 9.038 -22.254 1.00 87.88 163 PRO A C 1
ATOM 1272 O O . PRO A 1 163 ? 14.431 9.560 -21.754 1.00 87.88 163 PRO A O 1
ATOM 1275 N N . GLY A 1 164 ? 13.485 7.861 -22.884 1.00 90.00 164 GLY A N 1
ATOM 1276 C CA . GLY A 1 164 ? 14.703 7.051 -23.009 1.00 90.00 164 GLY A CA 1
ATOM 1277 C C . GLY A 1 164 ? 15.054 6.210 -21.775 1.00 90.00 164 GLY A C 1
ATOM 1278 O O . GLY A 1 164 ? 16.054 5.494 -21.804 1.00 90.00 164 GLY A O 1
ATOM 1279 N N . VAL A 1 165 ? 14.247 6.260 -20.712 1.00 93.38 165 VAL A N 1
ATOM 1280 C CA . VAL A 1 165 ? 14.403 5.426 -19.516 1.00 93.38 165 VAL A CA 1
ATOM 1281 C C . VAL A 1 165 ? 13.456 4.233 -19.608 1.00 93.38 165 VAL A C 1
ATOM 1283 O O . VAL A 1 165 ? 12.251 4.398 -19.761 1.00 93.38 165 VAL A O 1
ATOM 1286 N N . HIS A 1 166 ? 14.000 3.027 -19.459 1.00 92.62 166 HIS A N 1
ATOM 1287 C CA . HIS A 1 166 ? 13.232 1.789 -19.329 1.00 92.62 166 HIS A CA 1
ATOM 1288 C C . HIS A 1 166 ? 13.517 1.161 -17.970 1.00 92.62 166 HIS A C 1
ATOM 1290 O O . HIS A 1 166 ? 14.674 1.080 -17.546 1.00 92.62 166 HIS A O 1
ATOM 1296 N N . ARG A 1 167 ? 12.466 0.730 -17.271 1.00 94.75 167 ARG A N 1
ATOM 1297 C CA . ARG A 1 167 ? 12.567 0.114 -15.945 1.00 94.75 167 ARG A CA 1
ATOM 1298 C C . ARG A 1 167 ? 11.622 -1.068 -15.873 1.00 94.75 167 ARG A C 1
ATOM 1300 O O . ARG A 1 167 ? 10.443 -0.932 -16.168 1.00 94.75 167 ARG A O 1
ATOM 1307 N N . THR A 1 168 ? 12.142 -2.203 -15.427 1.00 96.12 168 THR A N 1
ATOM 1308 C CA . THR A 1 168 ? 11.314 -3.359 -15.096 1.00 96.12 168 THR A CA 1
ATOM 1309 C C . THR A 1 168 ? 10.558 -3.076 -13.806 1.00 96.12 168 THR A C 1
ATOM 1311 O O . THR A 1 168 ? 11.172 -2.753 -12.786 1.00 96.12 168 THR A O 1
ATOM 1314 N N . ARG A 1 169 ? 9.239 -3.238 -13.846 1.00 96.88 169 ARG A N 1
ATOM 1315 C CA . ARG A 1 169 ? 8.385 -3.293 -12.666 1.00 96.88 169 ARG A CA 1
ATOM 1316 C C . ARG A 1 169 ? 8.112 -4.755 -12.331 1.00 96.88 169 ARG A C 1
ATOM 1318 O O . ARG A 1 169 ? 7.699 -5.543 -13.179 1.00 96.88 169 ARG A O 1
ATOM 1325 N N . TYR A 1 170 ? 8.347 -5.116 -11.078 1.00 98.06 170 TYR A N 1
ATOM 1326 C CA . TYR A 1 170 ? 7.972 -6.405 -10.513 1.00 98.06 170 TYR A CA 1
ATOM 1327 C C . TYR A 1 170 ? 6.586 -6.272 -9.908 1.00 98.06 170 TYR A C 1
ATOM 1329 O O . TYR A 1 170 ? 6.324 -5.326 -9.170 1.00 98.06 170 TYR A O 1
ATOM 1337 N N . ASN A 1 171 ? 5.704 -7.216 -10.211 1.00 98.31 171 ASN A N 1
ATOM 1338 C CA . ASN A 1 171 ? 4.320 -7.198 -9.769 1.00 98.31 171 ASN A CA 1
ATOM 1339 C C . ASN A 1 171 ? 4.009 -8.446 -8.948 1.00 98.31 171 ASN A C 1
ATOM 1341 O O . ASN A 1 171 ? 4.412 -9.555 -9.308 1.00 98.31 171 ASN A O 1
ATOM 1345 N N . LEU A 1 172 ? 3.258 -8.252 -7.869 1.00 98.06 172 LEU A N 1
ATOM 1346 C CA . LEU A 1 172 ? 2.650 -9.299 -7.061 1.00 98.06 172 LEU A CA 1
ATOM 1347 C C . LEU A 1 172 ? 1.143 -9.064 -6.985 1.00 98.06 172 LEU A C 1
ATOM 1349 O O . LEU A 1 172 ? 0.698 -7.940 -6.754 1.00 98.06 172 LEU A O 1
ATOM 1353 N N . ILE A 1 173 ? 0.361 -10.130 -7.145 1.00 98.31 173 ILE A N 1
ATOM 1354 C CA . ILE A 1 173 ? -1.098 -10.080 -7.027 1.00 98.31 173 ILE A CA 1
ATOM 1355 C C . ILE A 1 173 ? -1.544 -10.694 -5.704 1.00 98.31 173 ILE A C 1
ATOM 1357 O O . ILE A 1 173 ? -1.378 -11.896 -5.471 1.00 98.31 173 ILE A O 1
ATOM 1361 N N . VAL A 1 174 ? -2.166 -9.871 -4.862 1.00 98.44 174 VAL A N 1
ATOM 1362 C CA . VAL A 1 174 ? -2.961 -10.322 -3.718 1.00 98.44 174 VAL A CA 1
ATOM 1363 C C . VAL A 1 174 ? -4.320 -10.786 -4.254 1.00 98.44 174 VAL A C 1
ATOM 1365 O O . VAL A 1 174 ? -5.053 -9.972 -4.825 1.00 98.44 174 VAL A O 1
ATOM 1368 N N . PRO A 1 175 ? -4.663 -12.080 -4.125 1.00 98.00 175 PRO A N 1
ATOM 1369 C CA . PRO A 1 175 ? -5.897 -12.617 -4.688 1.00 98.00 175 PRO A CA 1
ATOM 1370 C C . PRO A 1 175 ? -7.124 -12.197 -3.865 1.00 98.00 175 PRO A C 1
ATOM 1372 O O . PRO A 1 175 ? -6.961 -11.766 -2.723 1.00 98.00 175 PRO A O 1
ATOM 1375 N N . PRO A 1 176 ? -8.354 -12.395 -4.369 1.00 98.38 176 PRO A N 1
ATOM 1376 C CA . PRO A 1 176 ? -9.571 -12.113 -3.622 1.00 98.38 176 PRO A CA 1
ATOM 1377 C C . PRO A 1 176 ? -9.714 -12.996 -2.389 1.00 98.38 176 PRO A C 1
ATOM 1379 O O . PRO A 1 176 ? -9.222 -14.134 -2.348 1.00 98.38 176 PRO A O 1
ATOM 1382 N N . CYS A 1 177 ? -10.456 -12.481 -1.411 1.00 98.62 177 CYS A N 1
ATOM 1383 C CA . CYS A 1 177 ? -10.760 -13.155 -0.151 1.00 98.62 177 CYS A CA 1
ATOM 1384 C C . CYS A 1 177 ? -9.507 -13.602 0.617 1.00 98.62 177 CYS A C 1
ATOM 1386 O O . CYS A 1 177 ? -9.475 -14.718 1.150 1.00 98.62 177 CYS A O 1
ATOM 1388 N N . SER A 1 178 ? -8.451 -12.785 0.640 1.00 98.50 178 SER A N 1
ATOM 1389 C CA . SER A 1 178 ? -7.171 -13.173 1.235 1.00 98.50 178 SER A CA 1
ATOM 1390 C C . SER A 1 178 ? -6.537 -12.081 2.081 1.00 98.50 178 SER A C 1
ATOM 1392 O O . SER A 1 178 ? -6.742 -10.893 1.839 1.00 98.50 178 SER A O 1
ATOM 1394 N N . PHE A 1 179 ? -5.757 -12.509 3.079 1.00 98.56 179 PHE A N 1
ATOM 1395 C CA . PHE A 1 179 ? -4.850 -11.645 3.829 1.00 98.56 179 PHE A CA 1
ATOM 1396 C C . PHE A 1 179 ? -3.412 -11.968 3.448 1.00 98.56 179 PHE A C 1
ATOM 1398 O O . PHE A 1 179 ? -2.996 -13.135 3.470 1.00 98.56 179 PHE A O 1
ATOM 1405 N N . VAL A 1 180 ? -2.655 -10.926 3.132 1.00 98.69 180 VAL A N 1
ATOM 1406 C CA . VAL A 1 180 ? -1.238 -10.997 2.783 1.00 98.69 180 VAL A CA 1
ATOM 1407 C C . VAL A 1 180 ? -0.496 -9.926 3.568 1.00 98.69 180 VAL A C 1
ATOM 1409 O O . VAL A 1 180 ? -0.829 -8.747 3.476 1.00 98.69 180 VAL A O 1
ATOM 1412 N N . ASP A 1 181 ? 0.521 -10.337 4.316 1.00 98.56 181 ASP A N 1
ATOM 1413 C CA . ASP A 1 181 ? 1.386 -9.421 5.052 1.00 98.56 181 ASP A CA 1
ATOM 1414 C C . ASP A 1 181 ? 2.604 -9.068 4.202 1.00 98.56 181 ASP A C 1
ATOM 1416 O O . ASP A 1 181 ? 3.164 -9.920 3.509 1.00 98.56 181 ASP A O 1
ATOM 1420 N N . MET A 1 182 ? 3.038 -7.818 4.275 1.00 98.50 182 MET A N 1
ATOM 1421 C CA . MET A 1 182 ? 4.196 -7.304 3.565 1.00 98.50 182 MET A CA 1
ATOM 1422 C C . MET A 1 182 ? 5.046 -6.442 4.493 1.00 98.50 182 MET A C 1
ATOM 1424 O O . MET A 1 182 ? 4.568 -5.499 5.119 1.00 98.50 182 MET A O 1
ATOM 1428 N N . GLN A 1 183 ? 6.330 -6.773 4.569 1.00 98.00 183 GLN A N 1
ATOM 1429 C CA . GLN A 1 183 ? 7.353 -5.946 5.193 1.00 98.00 183 GLN A CA 1
ATOM 1430 C C . GLN A 1 183 ? 8.035 -5.136 4.096 1.00 98.00 183 GLN A C 1
ATOM 1432 O O . GLN A 1 183 ? 8.576 -5.709 3.144 1.00 98.00 183 GLN A O 1
ATOM 1437 N N . ILE A 1 184 ? 8.007 -3.817 4.250 1.00 97.06 184 ILE A N 1
ATOM 1438 C CA . ILE A 1 184 ? 8.595 -2.847 3.330 1.00 97.06 184 ILE A CA 1
ATOM 1439 C C . ILE A 1 184 ? 9.802 -2.245 4.040 1.00 97.06 184 ILE A C 1
ATOM 1441 O O . ILE A 1 184 ? 9.625 -1.478 4.991 1.00 97.06 184 ILE A O 1
ATOM 1445 N N . PRO A 1 185 ? 11.035 -2.605 3.655 1.00 95.50 185 PRO A N 1
ATOM 1446 C CA . PRO A 1 185 ? 12.206 -1.973 4.233 1.00 95.50 185 PRO A CA 1
ATOM 1447 C C . PRO A 1 185 ? 12.262 -0.484 3.875 1.00 95.50 185 PRO A C 1
ATOM 1449 O O . PRO A 1 185 ? 11.733 -0.043 2.854 1.00 95.50 185 PRO A O 1
ATOM 1452 N N . ARG A 1 186 ? 12.964 0.289 4.705 1.00 92.38 186 ARG A N 1
ATOM 1453 C CA . ARG A 1 186 ? 13.276 1.692 4.425 1.00 92.38 186 ARG A CA 1
ATOM 1454 C C . ARG A 1 186 ? 13.874 1.847 3.024 1.00 92.38 186 ARG A C 1
ATOM 1456 O O . ARG A 1 186 ? 14.796 1.116 2.661 1.00 92.38 186 ARG A O 1
ATOM 1463 N N . GLY A 1 187 ? 13.403 2.841 2.274 1.00 93.12 187 GLY A N 1
ATOM 1464 C CA . GLY A 1 187 ? 13.964 3.149 0.959 1.00 93.12 187 GLY A CA 1
ATOM 1465 C C . GLY A 1 187 ? 13.677 2.099 -0.117 1.00 93.12 187 GLY A C 1
ATOM 1466 O O . GLY A 1 187 ? 14.386 2.055 -1.120 1.00 93.12 187 GLY A O 1
ATOM 1467 N N . VAL A 1 188 ? 12.683 1.233 0.096 1.00 96.69 188 VAL A N 1
ATOM 1468 C CA . VAL A 1 188 ? 12.239 0.247 -0.892 1.00 96.69 188 VAL A CA 1
ATOM 1469 C C . VAL A 1 188 ? 10.913 0.697 -1.488 1.00 96.69 188 VAL A C 1
ATOM 1471 O O . VAL A 1 188 ? 9.944 0.989 -0.782 1.00 96.69 188 VAL A O 1
ATOM 1474 N N . SER A 1 189 ? 10.900 0.776 -2.812 1.00 97.19 189 SER A N 1
ATOM 1475 C CA . SER A 1 189 ? 9.748 1.180 -3.594 1.00 97.19 189 SER A CA 1
ATOM 1476 C C . SER A 1 189 ? 8.627 0.153 -3.526 1.00 97.19 189 SER A C 1
ATOM 1478 O O . SER A 1 189 ? 8.842 -1.063 -3.457 1.00 97.19 189 SER A O 1
ATOM 1480 N N . HIS A 1 190 ? 7.409 0.665 -3.568 1.00 97.25 190 HIS A N 1
ATOM 1481 C CA . HIS A 1 190 ? 6.205 -0.111 -3.766 1.00 97.25 190 HIS A CA 1
ATOM 1482 C C . HIS A 1 190 ? 5.103 0.771 -4.370 1.00 97.25 190 HIS A C 1
ATOM 1484 O O . HIS A 1 190 ? 5.221 1.994 -4.467 1.00 97.25 190 H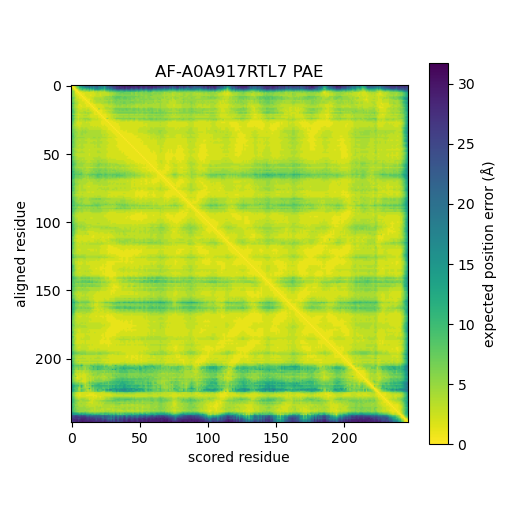IS A O 1
ATOM 1490 N N . GLN A 1 191 ? 4.040 0.132 -4.838 1.00 95.81 191 GLN A N 1
ATOM 1491 C CA . GLN A 1 191 ? 2.885 0.773 -5.449 1.00 95.81 191 GLN A CA 1
ATOM 1492 C C . GLN A 1 191 ? 1.671 -0.119 -5.195 1.00 95.81 191 GLN A C 1
ATOM 1494 O O . GLN A 1 191 ? 1.629 -1.227 -5.728 1.00 95.81 191 GLN A O 1
ATOM 1499 N N . PHE A 1 192 ? 0.702 0.329 -4.399 1.00 97.00 192 PHE A N 1
ATOM 1500 C CA . PHE A 1 192 ? -0.515 -0.436 -4.119 1.00 97.00 192 PHE A CA 1
ATOM 1501 C C . PHE A 1 192 ? -1.673 0.061 -4.980 1.00 97.00 192 PHE A C 1
ATOM 1503 O O . PHE A 1 192 ? -1.989 1.246 -4.966 1.00 97.00 192 PHE A O 1
ATOM 1510 N N . ASN A 1 193 ? -2.333 -0.843 -5.703 1.00 97.69 193 ASN A N 1
ATOM 1511 C CA . ASN A 1 193 ? -3.561 -0.535 -6.434 1.00 97.69 193 ASN A CA 1
ATOM 1512 C C . ASN A 1 193 ? -4.601 -1.621 -6.174 1.00 97.69 193 ASN A C 1
ATOM 1514 O O . ASN A 1 193 ? -4.364 -2.789 -6.492 1.00 97.69 193 ASN A O 1
ATOM 1518 N N . ALA A 1 194 ? -5.745 -1.243 -5.608 1.00 97.81 194 ALA A N 1
ATOM 1519 C CA . ALA A 1 194 ? -6.894 -2.129 -5.534 1.00 97.81 194 ALA A CA 1
ATOM 1520 C C . ALA A 1 194 ? -7.619 -2.165 -6.884 1.00 97.81 194 ALA A C 1
ATOM 1522 O O . ALA A 1 194 ? -7.787 -1.139 -7.542 1.00 97.81 194 ALA A O 1
ATOM 1523 N N . VAL A 1 195 ? -8.041 -3.359 -7.284 1.00 97.31 195 VAL A N 1
ATOM 1524 C CA . VAL A 1 195 ? -8.872 -3.600 -8.465 1.00 97.31 195 VAL A CA 1
ATOM 1525 C C . VAL A 1 195 ? -10.126 -4.300 -7.972 1.00 97.31 195 VAL A C 1
ATOM 1527 O O . VAL A 1 195 ? -10.086 -5.501 -7.683 1.00 97.31 195 VAL A O 1
ATOM 1530 N N . GLY A 1 196 ? -11.196 -3.528 -7.812 1.00 96.56 196 GLY A N 1
ATOM 1531 C CA . GLY A 1 196 ? -12.420 -3.907 -7.110 1.00 96.56 196 GLY A CA 1
ATOM 1532 C C . GLY A 1 196 ? -12.644 -3.125 -5.802 1.00 96.56 196 GLY A C 1
ATOM 1533 O O . GLY A 1 196 ? -11.721 -2.496 -5.281 1.00 96.56 196 GLY A O 1
ATOM 1534 N N . PRO A 1 197 ? -13.869 -3.172 -5.245 1.00 94.50 197 PRO A N 1
ATOM 1535 C CA . PRO A 1 197 ? -14.313 -2.253 -4.191 1.00 94.50 197 PRO A CA 1
ATOM 1536 C C . PRO A 1 197 ? -13.977 -2.690 -2.757 1.00 94.50 197 PRO A C 1
ATOM 1538 O O . PRO A 1 197 ? -14.204 -1.929 -1.819 1.00 94.50 197 PRO A O 1
ATOM 1541 N N . ASN A 1 198 ? -13.497 -3.920 -2.555 1.00 96.06 198 ASN A N 1
ATOM 1542 C CA . ASN A 1 198 ? -13.370 -4.533 -1.232 1.00 96.06 198 ASN A CA 1
ATOM 1543 C C . ASN A 1 198 ? -11.897 -4.730 -0.864 1.00 96.06 198 ASN A C 1
ATOM 1545 O O . ASN A 1 198 ? -11.429 -5.866 -0.744 1.00 96.06 198 ASN A O 1
ATOM 1549 N N . ALA A 1 199 ? -11.150 -3.640 -0.705 1.00 98.12 199 ALA A N 1
ATOM 1550 C CA . ALA A 1 199 ? -9.743 -3.684 -0.321 1.00 98.12 199 ALA A CA 1
ATOM 1551 C C . ALA A 1 199 ? -9.451 -2.731 0.837 1.00 98.12 199 ALA A C 1
ATOM 1553 O O . ALA A 1 199 ? -9.815 -1.559 0.818 1.00 98.12 199 ALA A O 1
ATOM 1554 N N . VAL A 1 200 ? -8.739 -3.238 1.838 1.00 98.25 200 VAL A N 1
ATOM 1555 C CA . VAL A 1 200 ? -8.321 -2.461 3.003 1.00 98.25 200 VAL A CA 1
ATOM 1556 C C . VAL A 1 200 ? -6.919 -2.880 3.421 1.00 98.25 200 VAL A C 1
ATOM 1558 O O . VAL A 1 200 ? -6.577 -4.065 3.359 1.00 98.25 200 VAL A O 1
ATOM 1561 N N . ILE A 1 201 ? -6.096 -1.925 3.849 1.00 97.44 201 ILE A N 1
ATOM 1562 C CA . ILE A 1 201 ? -4.848 -2.231 4.555 1.00 97.44 201 ILE A CA 1
ATOM 1563 C C . ILE A 1 201 ? -4.910 -1.811 6.011 1.00 97.44 201 ILE A C 1
ATOM 1565 O O . ILE A 1 201 ? -5.510 -0.802 6.373 1.00 97.44 201 ILE A O 1
ATOM 1569 N N . ASP A 1 202 ? -4.235 -2.605 6.827 1.00 97.69 202 ASP A N 1
ATOM 1570 C CA . ASP A 1 202 ? -3.872 -2.293 8.200 1.00 97.69 202 ASP A CA 1
ATOM 1571 C C . ASP A 1 202 ? -2.350 -2.183 8.254 1.00 97.69 202 ASP A C 1
ATOM 1573 O O . ASP A 1 202 ? -1.639 -3.155 7.985 1.00 97.69 202 ASP A O 1
ATOM 1577 N N . SER A 1 203 ? -1.855 -0.979 8.515 1.00 95.81 203 SER A N 1
ATOM 1578 C CA . SER A 1 203 ? -0.439 -0.650 8.411 1.00 95.81 203 SER A CA 1
ATOM 1579 C C . SER A 1 203 ? 0.098 -0.178 9.749 1.00 95.81 203 SER A C 1
ATOM 1581 O O . SER A 1 203 ? -0.499 0.676 10.398 1.00 95.81 203 SER A O 1
ATOM 1583 N N . VAL A 1 204 ? 1.265 -0.694 10.124 1.00 94.44 204 VAL A N 1
ATOM 1584 C CA . VAL A 1 204 ? 2.076 -0.218 11.247 1.00 94.44 204 VAL A CA 1
ATOM 1585 C C . VAL A 1 204 ? 3.314 0.461 10.682 1.00 94.44 204 VAL A C 1
ATOM 1587 O O . VAL A 1 204 ? 3.920 -0.055 9.734 1.00 94.44 204 VAL A O 1
ATOM 1590 N N . HIS A 1 205 ? 3.685 1.612 11.244 1.00 91.12 205 HIS A N 1
ATOM 1591 C CA . HIS A 1 205 ? 4.883 2.370 10.867 1.00 91.12 205 HIS A CA 1
ATOM 1592 C C . HIS A 1 205 ? 5.873 2.337 12.028 1.00 91.12 205 HIS A C 1
ATOM 1594 O O . HIS A 1 205 ? 5.849 3.212 12.892 1.00 91.12 205 HIS A O 1
ATOM 1600 N N . PRO A 1 206 ? 6.754 1.323 12.099 1.00 83.31 206 PRO A N 1
ATOM 1601 C CA . PRO A 1 206 ? 7.644 1.145 13.238 1.00 83.31 206 PRO A CA 1
ATOM 1602 C C . PRO A 1 206 ? 8.715 2.214 13.385 1.00 83.31 206 PRO A C 1
ATOM 1604 O O . PRO A 1 206 ? 9.419 2.191 14.380 1.00 83.31 206 PRO A O 1
ATOM 1607 N N . GLU A 1 207 ? 8.903 3.099 12.412 1.00 81.75 207 GLU A N 1
ATOM 1608 C CA . GLU A 1 207 ? 9.967 4.100 12.451 1.00 81.75 207 GLU A CA 1
ATOM 1609 C C . GLU A 1 207 ? 9.462 5.539 12.460 1.00 81.75 207 GLU A C 1
ATOM 1611 O O . GLU A 1 207 ? 10.289 6.434 12.379 1.00 81.75 207 GLU A O 1
ATOM 1616 N N . GLU A 1 208 ? 8.171 5.795 12.663 1.00 79.19 208 GLU A N 1
ATOM 1617 C CA . GLU A 1 208 ? 7.585 7.141 12.587 1.00 79.19 208 GLU A CA 1
ATOM 1618 C C . GLU A 1 208 ? 8.401 8.214 13.334 1.00 79.19 208 GLU A C 1
ATOM 1620 O O . GLU A 1 208 ? 8.870 9.205 12.771 1.00 79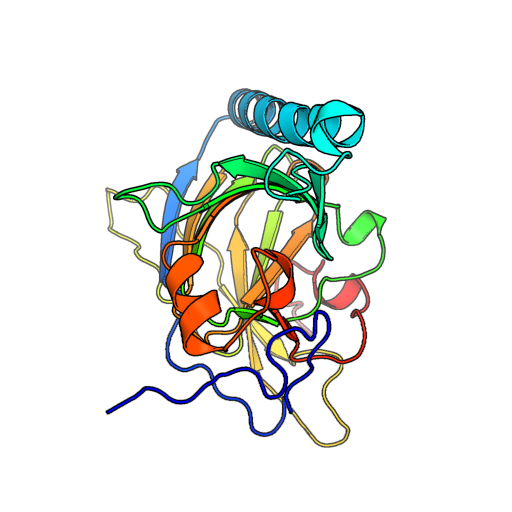.19 208 GLU A O 1
ATOM 1625 N N . SER A 1 209 ? 8.645 7.991 14.630 1.00 75.69 209 SER A N 1
ATOM 1626 C CA . SER A 1 209 ? 9.400 8.944 15.456 1.00 75.69 209 SER A CA 1
ATOM 1627 C C . SER A 1 209 ? 10.872 9.042 15.040 1.00 75.69 209 SER A C 1
ATOM 1629 O O . SER A 1 209 ? 11.511 10.083 15.205 1.00 75.69 209 SER A O 1
ATOM 1631 N N . LEU A 1 210 ? 11.427 7.957 14.495 1.00 80.94 210 LEU A N 1
ATOM 1632 C CA . LEU A 1 210 ? 12.795 7.921 13.984 1.00 80.94 210 LEU A CA 1
ATOM 1633 C C . LEU A 1 210 ? 12.905 8.649 12.642 1.00 80.94 210 LEU A C 1
ATOM 1635 O O . LEU A 1 210 ? 13.907 9.321 12.422 1.00 80.94 210 LEU A O 1
ATOM 1639 N N . GLU A 1 211 ? 11.892 8.572 11.782 1.00 81.81 211 GLU A N 1
ATOM 1640 C CA . GLU A 1 211 ? 11.788 9.293 10.511 1.00 81.81 211 GLU A CA 1
ATOM 1641 C C . GLU A 1 211 ? 11.760 10.800 10.754 1.00 81.81 211 GLU A C 1
ATOM 1643 O O . GLU A 1 211 ? 12.571 11.516 10.163 1.00 81.81 211 GLU A O 1
ATOM 1648 N N . ILE A 1 212 ? 10.939 11.266 11.704 1.00 82.19 212 ILE A N 1
ATOM 1649 C CA . ILE A 1 212 ? 10.875 12.683 12.095 1.00 82.19 212 ILE A CA 1
ATOM 1650 C C . ILE A 1 212 ? 12.265 13.199 12.484 1.00 82.19 212 ILE A C 1
ATOM 1652 O O . ILE A 1 212 ? 12.718 14.227 11.976 1.00 82.19 212 ILE A O 1
ATOM 1656 N N . LEU A 1 213 ? 12.983 12.469 13.341 1.00 83.44 213 LEU A N 1
ATOM 1657 C CA . LEU A 1 213 ? 14.325 12.860 13.783 1.00 83.44 213 LEU A CA 1
ATOM 1658 C C . LEU A 1 213 ? 15.373 12.753 12.665 1.00 83.44 213 LEU A C 1
ATOM 1660 O O . LEU A 1 213 ? 16.212 13.644 12.511 1.00 83.44 213 LEU A O 1
ATOM 1664 N N . ARG A 1 214 ? 15.347 11.662 11.892 1.00 88.56 214 ARG A N 1
ATOM 1665 C CA . ARG A 1 214 ? 16.331 11.343 10.846 1.00 88.56 214 ARG A CA 1
ATOM 1666 C C . ARG A 1 214 ? 16.234 12.318 9.679 1.00 88.56 214 ARG A C 1
ATOM 1668 O O . ARG A 1 214 ? 17.248 12.893 9.274 1.00 88.56 214 ARG A O 1
ATOM 1675 N N . GLU A 1 215 ? 15.026 12.532 9.172 1.00 87.31 215 GLU A N 1
ATOM 1676 C CA . GLU A 1 215 ? 14.761 13.415 8.035 1.00 87.31 215 GLU A CA 1
ATOM 1677 C C . GLU A 1 215 ? 14.678 14.892 8.474 1.00 87.31 215 GLU A C 1
ATOM 1679 O O . GLU A 1 215 ? 14.964 15.786 7.679 1.00 87.31 215 GLU A O 1
ATOM 1684 N N . GLY A 1 216 ? 14.439 15.162 9.765 1.00 84.38 216 GLY A N 1
ATOM 1685 C CA . GLY A 1 216 ? 14.382 16.511 10.339 1.00 84.38 216 GLY A CA 1
ATOM 1686 C C . GLY A 1 216 ? 13.030 17.192 10.128 1.00 84.38 216 GLY A C 1
ATOM 1687 O O . GLY A 1 216 ? 12.992 18.381 9.823 1.00 84.38 216 GLY A O 1
ATOM 1688 N N . MET A 1 217 ? 11.952 16.418 10.230 1.00 85.38 217 MET A N 1
ATOM 1689 C CA . MET A 1 217 ? 10.581 16.825 9.917 1.00 85.38 217 MET A CA 1
ATOM 1690 C C . MET A 1 217 ? 9.983 17.672 11.043 1.00 85.38 217 MET A C 1
ATOM 1692 O O . MET A 1 217 ? 10.324 17.497 12.218 1.00 85.38 217 MET A O 1
ATOM 1696 N N . ALA A 1 218 ? 9.074 18.582 10.698 1.00 83.94 218 ALA A N 1
ATOM 1697 C CA . ALA A 1 218 ? 8.380 19.409 11.673 1.00 83.94 218 ALA A CA 1
ATOM 1698 C C . ALA A 1 218 ? 7.046 18.774 12.087 1.00 83.94 218 ALA A C 1
ATOM 1700 O O . ALA A 1 218 ? 6.087 18.748 11.314 1.00 83.94 218 ALA A O 1
ATOM 1701 N N . GLY A 1 219 ? 6.963 18.347 13.350 1.00 78.00 219 GLY A N 1
ATOM 1702 C CA . GLY A 1 219 ? 5.757 17.731 13.908 1.00 78.00 219 GLY A CA 1
ATOM 1703 C C . GLY A 1 219 ? 5.464 16.343 13.328 1.00 78.00 219 GLY A C 1
ATOM 1704 O O . GLY A 1 219 ? 6.233 15.809 12.532 1.00 78.00 219 GLY A O 1
ATOM 1705 N N . TYR A 1 220 ? 4.350 15.753 13.758 1.00 76.25 220 TYR A N 1
ATOM 1706 C CA . TYR A 1 220 ? 3.876 14.471 13.240 1.00 76.25 220 TYR A CA 1
ATOM 1707 C C . TYR A 1 220 ? 3.079 14.687 11.949 1.00 76.25 220 TYR A C 1
ATOM 1709 O O . TYR A 1 220 ? 2.090 15.426 11.937 1.00 76.25 220 TYR A O 1
ATOM 1717 N N . LYS A 1 221 ? 3.529 14.059 10.858 1.00 72.31 221 LYS A N 1
ATOM 1718 C CA . LYS A 1 221 ? 2.950 14.190 9.516 1.00 72.31 221 LYS A CA 1
ATOM 1719 C C . LYS A 1 221 ? 3.098 12.875 8.755 1.00 72.31 221 LYS A C 1
ATOM 1721 O O . LYS A 1 221 ? 4.082 12.677 8.045 1.00 72.31 221 LYS A O 1
ATOM 1726 N N . MET A 1 222 ? 2.082 12.023 8.851 1.00 74.12 222 MET A N 1
ATOM 1727 C CA . MET A 1 222 ? 2.046 10.702 8.209 1.00 74.12 222 MET A CA 1
ATOM 1728 C C . MET A 1 222 ? 2.408 10.742 6.706 1.00 74.12 222 MET A C 1
ATOM 1730 O O . MET A 1 222 ? 3.138 9.891 6.211 1.00 74.12 222 MET A O 1
ATOM 1734 N N . MET A 1 223 ? 1.955 11.768 5.971 1.00 69.00 223 MET A N 1
ATOM 1735 C CA . MET A 1 223 ? 2.225 11.916 4.530 1.00 69.00 223 MET A CA 1
ATOM 1736 C C . MET A 1 223 ? 3.634 12.409 4.188 1.00 69.00 223 MET A C 1
ATOM 1738 O O . MET A 1 223 ? 4.153 12.109 3.113 1.00 69.00 223 MET A O 1
ATOM 1742 N N . ALA A 1 224 ? 4.285 13.158 5.081 1.00 62.38 224 ALA A N 1
ATOM 1743 C CA . ALA A 1 224 ? 5.568 13.791 4.769 1.00 62.38 224 ALA A CA 1
ATOM 1744 C C . ALA A 1 224 ? 6.724 12.771 4.666 1.00 62.38 224 ALA A C 1
ATOM 1746 O O . ALA A 1 224 ? 7.844 13.122 4.308 1.00 62.38 224 ALA A O 1
ATOM 1747 N N . GLN A 1 225 ? 6.449 11.490 4.898 1.00 82.06 225 GLN A N 1
ATOM 1748 C CA . GLN A 1 225 ? 7.393 10.374 4.838 1.00 82.06 225 GLN A CA 1
ATOM 1749 C C . GLN A 1 225 ? 7.451 9.683 3.478 1.00 82.06 225 GLN A C 1
ATOM 1751 O O . GLN A 1 225 ? 8.234 8.753 3.284 1.00 82.06 225 GLN A O 1
ATOM 1756 N N . THR A 1 226 ? 6.615 10.116 2.540 1.00 89.19 226 THR A N 1
ATOM 1757 C CA . THR A 1 226 ? 6.536 9.544 1.201 1.00 89.19 226 THR A CA 1
ATOM 1758 C C . THR A 1 226 ? 7.457 10.298 0.245 1.00 89.19 226 THR A C 1
ATOM 1760 O O . THR A 1 226 ? 7.572 11.527 0.288 1.00 89.19 226 THR A O 1
ATOM 1763 N N . VAL A 1 227 ? 8.136 9.546 -0.618 1.00 91.56 227 VAL A N 1
ATOM 1764 C CA . VAL A 1 227 ? 8.879 10.063 -1.768 1.00 91.56 227 VAL A CA 1
ATOM 1765 C C . VAL A 1 227 ? 8.405 9.326 -3.009 1.00 91.56 227 VAL A C 1
ATOM 1767 O O . VAL A 1 227 ? 8.477 8.099 -3.078 1.00 91.56 227 VAL A O 1
ATOM 1770 N N . PHE A 1 228 ? 7.931 10.075 -3.994 1.00 94.75 228 PHE A N 1
ATOM 1771 C CA . PHE A 1 228 ? 7.399 9.534 -5.235 1.00 94.75 228 PHE A CA 1
ATOM 1772 C C . PHE A 1 228 ? 8.505 9.287 -6.263 1.00 94.75 228 PHE A C 1
ATOM 1774 O O . PHE A 1 228 ? 9.506 10.000 -6.326 1.00 94.75 228 PHE A O 1
ATOM 1781 N N . LEU A 1 229 ? 8.294 8.285 -7.112 1.00 92.69 229 LEU A N 1
ATOM 1782 C CA . LEU A 1 229 ? 9.172 7.934 -8.233 1.00 92.69 229 LEU A CA 1
ATOM 1783 C C . LEU A 1 229 ? 8.542 8.260 -9.593 1.00 92.69 229 LEU A C 1
ATOM 1785 O O . LEU A 1 229 ? 9.090 7.925 -10.638 1.00 92.69 229 LEU A O 1
ATOM 1789 N N . ALA A 1 230 ? 7.389 8.926 -9.578 1.00 89.75 230 ALA A N 1
ATOM 1790 C CA . ALA A 1 230 ? 6.695 9.422 -10.753 1.00 89.75 230 ALA A CA 1
ATOM 1791 C C . ALA A 1 230 ? 6.146 10.826 -10.475 1.00 89.75 230 ALA A C 1
ATOM 1793 O O . ALA A 1 230 ? 5.810 11.175 -9.338 1.00 89.75 230 ALA A O 1
ATOM 1794 N N . ARG A 1 231 ? 6.059 11.645 -11.526 1.00 85.69 231 ARG A N 1
ATOM 1795 C CA . ARG A 1 231 ? 5.479 12.994 -11.434 1.00 85.69 231 ARG A CA 1
ATOM 1796 C C . ARG A 1 231 ? 3.961 12.980 -11.521 1.00 85.69 231 ARG A C 1
ATOM 1798 O O . ARG A 1 231 ? 3.310 13.790 -10.872 1.00 85.69 231 ARG A O 1
ATOM 1805 N N . GLU A 1 232 ? 3.432 12.078 -12.331 1.00 88.56 232 GLU A N 1
ATOM 1806 C CA . GLU A 1 232 ? 2.024 12.016 -12.698 1.00 88.56 232 GLU A CA 1
ATOM 1807 C C . GLU A 1 232 ? 1.429 10.683 -12.247 1.00 88.56 232 GLU A C 1
ATOM 1809 O O . GLU A 1 232 ? 2.155 9.714 -12.017 1.00 88.56 232 GLU A O 1
ATOM 1814 N N . LEU A 1 233 ? 0.109 10.672 -12.069 1.00 90.56 233 LEU A N 1
ATOM 1815 C CA . LEU A 1 233 ? -0.662 9.473 -11.759 1.00 90.56 233 LEU A CA 1
ATOM 1816 C C . LEU A 1 233 ? -0.857 8.674 -13.058 1.00 90.56 233 LEU A C 1
ATOM 1818 O O . LEU A 1 233 ? -1.428 9.233 -13.998 1.00 90.56 233 LEU A O 1
ATOM 1822 N N . PRO A 1 234 ? -0.412 7.406 -13.126 1.00 90.38 234 PRO A N 1
ATOM 1823 C CA . PRO A 1 234 ? -0.591 6.586 -14.319 1.00 90.38 234 PRO A CA 1
ATOM 1824 C C . PRO A 1 234 ? -2.060 6.301 -14.617 1.00 90.38 234 PRO A C 1
ATOM 1826 O O . PRO A 1 234 ? -2.887 6.233 -13.706 1.00 90.38 234 PRO A O 1
ATOM 1829 N N . ASP A 1 235 ? -2.376 6.041 -15.883 1.00 93.62 235 ASP A N 1
ATOM 1830 C CA . ASP A 1 235 ? -3.696 5.548 -16.287 1.00 93.62 235 ASP A CA 1
ATOM 1831 C C . ASP A 1 235 ? -3.990 4.175 -15.655 1.00 93.62 235 ASP A C 1
ATOM 1833 O O . ASP A 1 235 ? -3.100 3.316 -15.567 1.00 93.62 235 ASP A O 1
ATOM 1837 N N . ALA A 1 236 ? -5.243 3.948 -15.244 1.00 93.94 236 ALA A N 1
ATOM 1838 C CA . ALA A 1 236 ? -5.683 2.694 -14.627 1.00 93.94 236 ALA A CA 1
ATOM 1839 C C . ALA A 1 236 ? -5.347 1.447 -15.455 1.00 93.94 23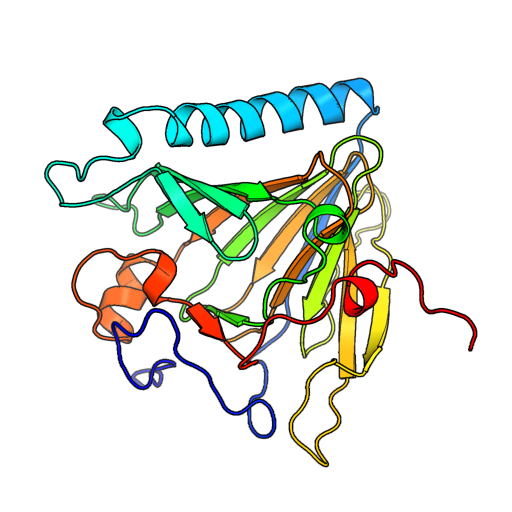6 ALA A C 1
ATOM 1841 O O . ALA A 1 236 ? -5.066 0.393 -14.876 1.00 93.94 236 ALA A O 1
ATOM 1842 N N . ALA A 1 237 ? -5.325 1.526 -16.788 1.00 92.56 237 ALA A N 1
ATOM 1843 C CA . ALA A 1 237 ? -4.985 0.396 -17.654 1.00 92.56 237 ALA A CA 1
ATOM 1844 C C . ALA A 1 237 ? -3.598 -0.191 -17.334 1.00 92.56 237 ALA A C 1
ATOM 1846 O O . ALA A 1 237 ? -3.357 -1.378 -17.538 1.00 92.56 237 ALA A O 1
ATOM 1847 N N . THR A 1 238 ? -2.698 0.610 -16.758 1.00 91.25 238 THR A N 1
ATOM 1848 C CA . THR A 1 238 ? -1.342 0.182 -16.400 1.00 91.25 238 THR A CA 1
ATOM 1849 C C . THR A 1 238 ? -1.264 -0.645 -15.112 1.00 91.25 238 THR A C 1
ATOM 1851 O O . THR A 1 238 ? -0.247 -1.306 -14.888 1.00 91.25 238 THR A O 1
ATOM 1854 N N . CYS A 1 239 ? -2.289 -0.618 -14.251 1.00 90.94 239 CYS A N 1
ATOM 1855 C CA . CYS A 1 239 ? -2.334 -1.379 -12.993 1.00 90.94 239 CYS A CA 1
ATOM 1856 C C . CYS A 1 239 ? -3.563 -2.289 -12.843 1.00 90.94 239 CYS A C 1
ATOM 1858 O O . CYS A 1 239 ? -3.588 -3.116 -11.933 1.00 90.94 239 CYS A O 1
ATOM 1860 N N . THR A 1 240 ? -4.560 -2.174 -13.720 1.00 92.75 240 THR A N 1
ATOM 1861 C CA . THR A 1 240 ? -5.774 -3.009 -13.690 1.00 92.75 240 THR A CA 1
ATOM 1862 C C . THR A 1 240 ? -5.638 -4.308 -14.476 1.00 92.75 240 THR A C 1
ATOM 1864 O O . THR A 1 240 ? -6.434 -5.220 -14.264 1.00 92.75 240 THR A O 1
ATOM 1867 N N . ASP A 1 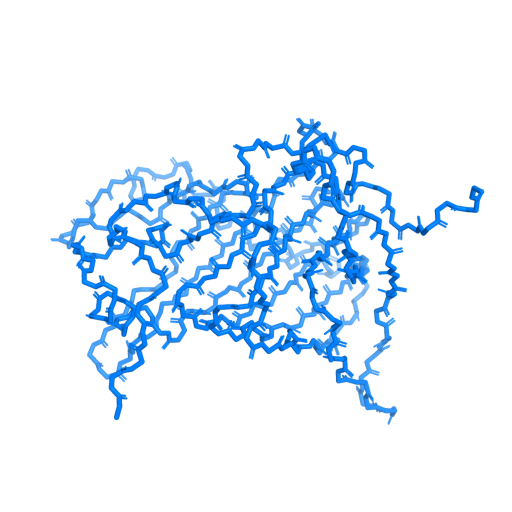241 ? -4.606 -4.442 -15.316 1.00 88.12 241 ASP A N 1
ATOM 1868 C CA . ASP A 1 241 ? -4.250 -5.739 -15.886 1.00 88.12 241 ASP A CA 1
ATOM 1869 C C . ASP A 1 241 ? -3.591 -6.623 -14.813 1.00 88.12 241 ASP A C 1
ATOM 1871 O O . ASP A 1 241 ? -2.564 -6.264 -14.221 1.00 88.12 241 ASP A O 1
ATOM 1875 N N . LEU A 1 242 ? -4.228 -7.754 -14.507 1.00 82.62 242 LEU A N 1
ATOM 1876 C CA . LEU A 1 242 ? -3.860 -8.653 -13.406 1.00 82.62 242 LEU A CA 1
ATOM 1877 C C . LEU A 1 242 ? -3.039 -9.864 -13.873 1.00 82.62 242 LEU A C 1
ATOM 1879 O O . LEU A 1 242 ? -2.619 -10.679 -13.047 1.00 82.62 242 LEU A O 1
ATOM 1883 N N . VAL A 1 243 ? -2.812 -9.997 -15.179 1.00 70.19 243 VAL A N 1
ATOM 1884 C CA . VAL A 1 243 ? -2.054 -11.085 -15.808 1.00 70.19 243 VAL A CA 1
ATOM 1885 C C . VAL A 1 243 ? -1.185 -10.462 -16.904 1.00 70.19 243 VAL A C 1
ATOM 1887 O O . VAL A 1 243 ? -1.629 -9.516 -17.537 1.00 70.19 243 VAL A O 1
ATOM 1890 N N . PRO A 1 244 ? 0.038 -10.943 -17.181 1.00 53.22 244 PRO A N 1
ATOM 1891 C CA . PRO A 1 244 ? 0.712 -10.542 -18.409 1.00 53.22 244 PRO A CA 1
ATOM 1892 C C . PRO A 1 244 ? -0.155 -10.960 -19.603 1.00 53.22 244 PRO A C 1
ATOM 1894 O O . PRO A 1 244 ? -0.396 -12.151 -19.806 1.00 53.22 244 PRO A O 1
ATOM 1897 N N . GLY A 1 245 ? -0.648 -9.988 -20.370 1.00 46.44 245 GLY A N 1
ATOM 1898 C CA . GLY A 1 245 ? -1.201 -10.260 -21.687 1.00 46.44 245 GLY A CA 1
ATOM 1899 C C . GLY A 1 245 ? -0.156 -10.994 -22.526 1.00 46.44 245 GLY A C 1
ATOM 1900 O O . GLY A 1 245 ? 0.978 -10.533 -22.648 1.00 46.44 245 GLY A O 1
ATOM 1901 N N . ASP A 1 246 ? -0.534 -12.141 -23.092 1.00 34.97 246 ASP A N 1
ATOM 1902 C CA . ASP A 1 246 ? 0.171 -12.725 -24.231 1.00 34.97 246 ASP A CA 1
ATOM 1903 C C . ASP A 1 246 ? 0.058 -11.725 -25.398 1.00 34.97 246 ASP A C 1
ATOM 1905 O O . ASP A 1 246 ? -0.894 -11.774 -26.181 1.00 34.97 246 ASP A O 1
ATOM 1909 N N . SER A 1 247 ? 0.980 -10.764 -25.474 1.00 33.88 247 SER A N 1
ATOM 1910 C CA . SER A 1 247 ? 1.193 -9.919 -26.655 1.00 33.88 247 SER A CA 1
ATOM 1911 C C . SER A 1 247 ? 2.388 -10.417 -27.451 1.00 33.88 247 SER A C 1
ATOM 1913 O O . SER A 1 247 ? 3.485 -10.470 -26.848 1.00 33.88 247 SER A O 1
#

Mean predicted aligned error: 4.41 Å

Foldseek 3Di:
DQDDFPDPAQQDLEAADALQPADFPDAKEKEFADFDDQVVLQVVLCVLLVVLVVLLPDPVQCAQDPQGDRQWDADQFFIKGWPAAADVPAHKTKMKGQGDALVVVQFFHFKKFFQFKKKKKKGAHPPKKKKKKWQDEYHYPDDPPRRPDDWDKDWDWDPQHDPPGTGIIIITMGDHRTIMIMIGGRSTIMTIHMNDRRIMMMMMGRCQNVSCVSSVHDGRDPSSRIYGHHDDTHGSVNRNPPDPPPD

Secondary structure (DSSP, 8-state):
-PPPPS-SSTT-TTEE--TTT---SS--EEEEEEE--HHHHHHHHHHHHHHHHHHHH-HHHHS--TTS--SEEE-SSEEEEEEE--BTTB--EEEEEEE-BHHHHTBPPPPEEESS-EEEEEEE-TT-EEEEEESS--EE---TTTSS---EEEEEEPTTPPTT---EEEEEEE-TTEEEEEEE-TT-EEEEEEESS-EEEEEEETTHHHHIIIII-SS--GGGGEEES-SSPPBTHHHH--S----

Organism: NCBI:txid382504

pLDDT: mean 91.81, std 9.99, range [33.88, 98.75]

Solvent-accessible surface area (backbone atoms only — not comparable to full-atom values): 12976 Å² total; per-residue (Å²): 130,85,78,79,62,79,58,93,52,35,67,39,64,78,38,66,54,63,55,87,76,59,70,57,74,56,54,42,37,35,33,44,66,45,74,51,58,48,70,59,20,35,56,53,39,51,55,56,35,49,51,25,53,50,30,66,73,31,66,82,25,63,37,60,49,99,86,62,50,56,33,32,47,74,57,84,45,23,41,30,25,55,75,42,71,58,50,95,97,38,52,34,32,34,33,37,31,28,39,44,27,18,67,82,68,50,35,30,43,53,41,27,26,34,66,36,36,37,40,35,37,41,37,20,5,52,85,7,34,37,36,37,36,20,74,43,65,73,45,69,62,71,46,92,94,71,39,76,57,77,71,54,71,53,73,47,75,47,77,88,53,60,93,96,50,84,49,65,25,29,36,38,38,45,57,51,11,23,35,36,38,35,40,34,48,46,48,27,47,36,24,63,32,27,39,36,79,31,32,32,36,45,35,37,29,69,27,52,61,53,35,30,65,65,47,59,33,81,71,90,53,87,59,33,41,40,35,27,50,43,95,62,69,45,54,15,76,80,57,61,62,88,63,88,74,95,120